Protein AF-0000000086810330 (afdb_homodimer)

Radius of gyration: 19.21 Å; Cα contacts (8 Å, |Δi|>4): 474; chains: 2; bounding box: 60×54×54 Å

Organism: Pipistrellus kuhlii (NCBI:txid59472)

Structure (mmCIF, N/CA/C/O backbone):
data_AF-0000000086810330-model_v1
#
loop_
_entity.id
_entity.type
_entity.pdbx_description
1 polymer 'RAN guanine nucleotide release factor'
#
loop_
_atom_site.group_PDB
_atom_site.id
_atom_site.type_symbol
_atom_site.label_atom_id
_atom_site.label_alt_id
_atom_site.label_comp_id
_atom_site.label_asym_id
_atom_site.label_entity_id
_atom_site.label_seq_id
_atom_site.pdbx_PDB_ins_code
_atom_site.Cartn_x
_atom_site.Cartn_y
_atom_site.Cartn_z
_atom_site.occupancy
_atom_site.B_iso_or_equiv
_atom_site.auth_seq_id
_atom_site.auth_comp_id
_atom_site.auth_asym_id
_atom_site.auth_atom_id
_atom_site.pdbx_PDB_model_num
ATOM 1 N N . MET A 1 1 ? 28.203 21.75 -4.578 1 27.92 1 MET A N 1
ATOM 2 C CA . MET A 1 1 ? 28.016 20.797 -5.668 1 27.92 1 MET A CA 1
ATOM 3 C C . MET A 1 1 ? 26.828 19.875 -5.383 1 27.92 1 MET A C 1
ATOM 5 O O . MET A 1 1 ? 26.797 19.219 -4.34 1 27.92 1 MET A O 1
ATOM 9 N N . PRO A 1 2 ? 25.516 20.078 -5.766 1 33.56 2 PRO A N 1
ATOM 10 C CA . PRO A 1 2 ? 24.312 19.438 -5.215 1 33.56 2 PRO A CA 1
ATOM 11 C C . PRO A 1 2 ? 24.297 17.922 -5.406 1 33.56 2 PRO A C 1
ATOM 13 O O . PRO A 1 2 ? 24.766 17.422 -6.438 1 33.56 2 PRO A O 1
ATOM 16 N N . LEU A 1 3 ? 24.859 17.094 -4.449 1 35.38 3 LEU A N 1
ATOM 17 C CA . LEU A 1 3 ? 25.125 15.672 -4.562 1 35.38 3 LEU A CA 1
ATOM 18 C C . LEU A 1 3 ? 23.969 14.961 -5.285 1 35.38 3 LEU A C 1
ATOM 20 O O . LEU A 1 3 ? 22.828 15.008 -4.836 1 35.38 3 LEU A O 1
ATOM 24 N N . PRO A 1 4 ? 23.844 14.992 -6.598 1 38.62 4 PRO A N 1
ATOM 25 C CA . PRO A 1 4 ? 22.812 14.562 -7.535 1 38.62 4 PRO A CA 1
ATOM 26 C C . PRO A 1 4 ? 22.391 13.109 -7.328 1 38.62 4 PRO A C 1
ATOM 28 O O . PRO A 1 4 ? 21.734 12.523 -8.195 1 38.62 4 PRO A O 1
ATOM 31 N N . ASP A 1 5 ? 22.734 12.406 -6.266 1 41.31 5 ASP A N 1
ATOM 32 C CA . ASP A 1 5 ? 22.75 10.961 -6.414 1 41.31 5 ASP A CA 1
ATOM 33 C C . ASP A 1 5 ? 21.391 10.453 -6.922 1 41.31 5 ASP A C 1
ATOM 35 O O . ASP A 1 5 ? 20.375 10.617 -6.25 1 41.31 5 ASP A O 1
ATOM 39 N N . PRO A 1 6 ? 21.156 10.305 -8.219 1 42 6 PRO A N 1
ATOM 40 C CA . PRO A 1 6 ? 20 9.867 -8.992 1 42 6 PRO A CA 1
ATOM 41 C C . PRO A 1 6 ? 19.375 8.578 -8.445 1 42 6 PRO A C 1
ATOM 43 O O . PRO A 1 6 ? 20.094 7.703 -7.953 1 42 6 PRO A O 1
ATOM 46 N N . ALA A 1 7 ? 18.453 8.617 -7.648 1 50.53 7 ALA A N 1
ATOM 47 C CA . ALA A 1 7 ? 17.734 7.367 -7.438 1 50.53 7 ALA A CA 1
ATOM 48 C C . ALA A 1 7 ? 17.828 6.461 -8.656 1 50.53 7 ALA A C 1
ATOM 50 O O . ALA A 1 7 ? 17.891 6.941 -9.797 1 50.53 7 ALA A O 1
ATOM 51 N N . PRO A 1 8 ? 18.422 5.277 -8.586 1 50.12 8 PRO A N 1
ATOM 52 C CA . PRO A 1 8 ? 18.406 4.438 -9.789 1 50.12 8 PRO A CA 1
ATOM 53 C C . PRO A 1 8 ? 17.109 4.559 -10.57 1 50.12 8 PRO A C 1
ATOM 55 O O . PRO A 1 8 ? 16.031 4.676 -9.977 1 50.12 8 PRO A O 1
ATOM 58 N N . PRO A 1 9 ? 17.188 5.031 -11.852 1 53.72 9 PRO A N 1
ATOM 59 C CA . PRO A 1 9 ? 16.062 5.125 -12.781 1 53.72 9 PRO A CA 1
ATOM 60 C C . PRO A 1 9 ? 15.016 4.047 -12.547 1 53.72 9 PRO A C 1
ATOM 62 O O . PRO A 1 9 ? 13.82 4.289 -12.742 1 53.72 9 PRO A O 1
ATOM 65 N N . HIS A 1 10 ? 15.523 3.045 -11.984 1 53.84 10 HIS A N 1
ATOM 66 C CA . HIS A 1 10 ? 14.633 1.895 -11.844 1 53.84 10 HIS A CA 1
ATOM 67 C C . HIS A 1 10 ? 13.609 2.123 -10.742 1 53.84 10 HIS A C 1
ATOM 69 O O . HIS A 1 10 ? 12.438 1.762 -10.891 1 53.84 10 HIS A O 1
ATOM 75 N N . ALA A 1 11 ? 13.969 2.779 -9.703 1 57.47 11 ALA A N 1
ATOM 76 C CA . ALA A 1 11 ? 13.023 2.969 -8.609 1 57.47 11 ALA A CA 1
ATOM 77 C C . ALA A 1 11 ? 11.93 3.961 -8.992 1 57.47 11 ALA A C 1
ATOM 79 O O . ALA A 1 11 ? 10.75 3.736 -8.703 1 57.47 11 ALA A O 1
ATOM 80 N N . ARG A 1 12 ? 12.383 5.062 -9.586 1 61.75 12 ARG A N 1
ATOM 81 C CA . ARG A 1 12 ? 11.406 6.039 -10.055 1 61.75 12 ARG A CA 1
ATOM 82 C C . ARG A 1 12 ? 10.406 5.395 -11.008 1 61.75 12 ARG A C 1
ATOM 84 O O . ARG A 1 12 ? 9.203 5.668 -10.938 1 61.75 12 ARG A O 1
ATOM 91 N N . TYR A 1 13 ? 11.023 4.559 -11.766 1 58.84 13 TYR A N 1
ATOM 92 C CA . TYR A 1 13 ? 10.18 3.844 -12.719 1 58.84 13 TYR A CA 1
ATOM 93 C C . TYR A 1 13 ? 9.164 2.965 -12 1 58.84 13 TYR A C 1
ATOM 95 O O . TYR A 1 13 ? 8.016 2.859 -12.422 1 58.84 13 TYR A O 1
ATOM 103 N N . HIS A 1 14 ? 9.602 2.436 -10.938 1 59.81 14 HIS A N 1
ATOM 104 C CA . HIS A 1 14 ? 8.703 1.576 -10.172 1 59.81 14 HIS A CA 1
ATOM 105 C C . HIS A 1 14 ? 7.504 2.357 -9.648 1 59.81 14 HIS A C 1
ATOM 107 O O . HIS A 1 14 ? 6.371 1.87 -9.703 1 59.81 14 HIS A O 1
ATOM 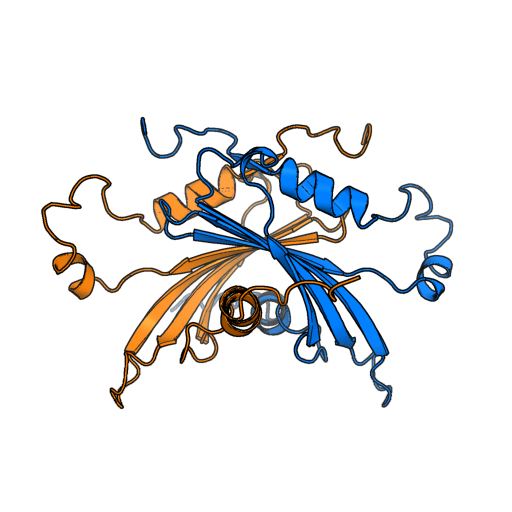113 N N . PHE A 1 15 ? 7.875 3.543 -9.148 1 60.88 15 PHE A N 1
ATOM 114 C CA . PHE A 1 15 ? 6.77 4.344 -8.633 1 60.88 15 PHE A CA 1
ATOM 115 C C . PHE A 1 15 ? 5.891 4.852 -9.766 1 60.88 15 PHE A C 1
ATOM 117 O O . PHE A 1 15 ? 4.676 4.984 -9.609 1 60.88 15 PHE A O 1
ATOM 124 N N . GLU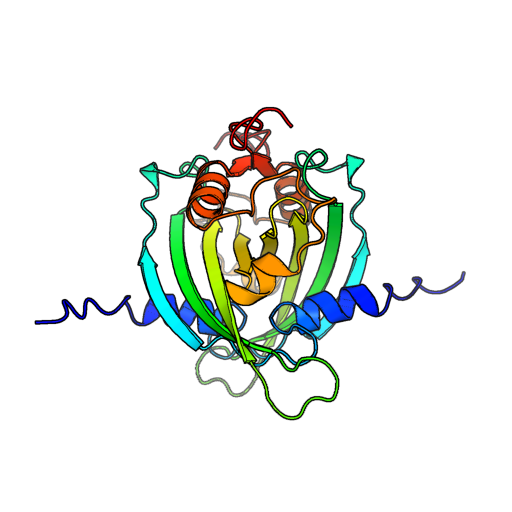 A 1 16 ? 6.688 5.172 -10.766 1 55.38 16 GLU A N 1
ATOM 125 C CA . GLU A 1 16 ? 5.934 5.668 -11.914 1 55.38 16 GLU A CA 1
ATOM 126 C C . GLU A 1 16 ? 5.18 4.535 -12.609 1 55.38 16 GLU A C 1
ATOM 128 O O . GLU A 1 16 ? 4.094 4.75 -13.148 1 55.38 16 GLU A O 1
ATOM 133 N N . ASP A 1 17 ? 5.84 3.363 -12.586 1 47.66 17 ASP A N 1
ATOM 134 C CA . ASP A 1 17 ? 5.27 2.18 -13.219 1 47.66 17 ASP A CA 1
ATOM 135 C C . ASP A 1 17 ? 4.367 1.42 -12.25 1 47.66 17 ASP A C 1
ATOM 137 O O . ASP A 1 17 ? 3.559 0.589 -12.672 1 47.66 17 ASP A O 1
ATOM 141 N N . VAL A 1 18 ? 4.859 1.309 -11.078 1 45.66 18 VAL A N 1
ATOM 142 C CA . VAL A 1 18 ? 4.051 0.495 -10.172 1 45.66 18 VAL A CA 1
ATOM 143 C C . VAL A 1 18 ? 2.572 0.652 -10.523 1 45.66 18 VAL A C 1
ATOM 145 O O . VAL A 1 18 ? 1.823 -0.327 -10.523 1 45.66 18 VAL A O 1
ATOM 148 N N . GLY A 1 19 ? 1.975 1.812 -10.406 1 42.12 19 GLY A N 1
ATOM 149 C CA . GLY A 1 19 ? 0.689 1.801 -11.086 1 42.12 19 GLY A CA 1
ATOM 150 C C . GLY A 1 19 ? 0.769 1.275 -12.508 1 42.12 19 GLY A C 1
ATOM 151 O O . GLY A 1 19 ? -0.257 0.99 -13.125 1 42.12 19 GLY A O 1
ATOM 152 N N . GLY A 1 20 ? 2.135 0.99 -13.086 1 40.84 20 GLY A N 1
ATOM 153 C CA . GLY A 1 20 ? 2.273 0.715 -14.5 1 40.84 20 GLY A CA 1
ATOM 154 C C . GLY A 1 20 ? 3.35 -0.309 -14.812 1 40.84 20 GLY A C 1
ATOM 155 O O . GLY A 1 20 ? 4.535 -0.058 -14.586 1 40.84 20 GLY A O 1
ATOM 156 N N . VAL A 1 21 ? 3.334 -1.611 -14.43 1 42.88 21 VAL A N 1
ATOM 157 C CA . VAL A 1 21 ? 4.234 -2.48 -15.188 1 42.88 21 VAL A CA 1
ATOM 158 C C . VAL A 1 21 ? 4.602 -1.817 -16.516 1 42.88 21 VAL A C 1
ATOM 160 O O . VAL A 1 21 ?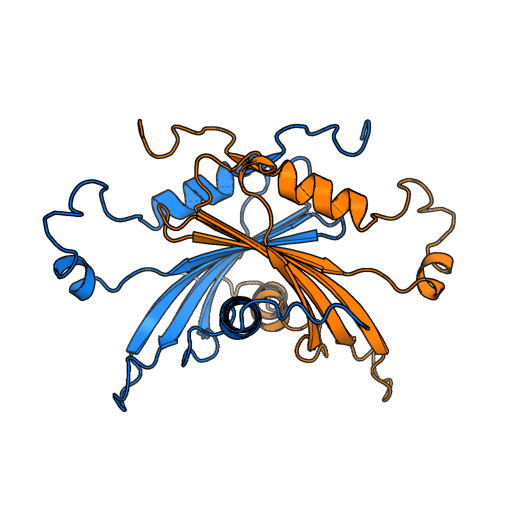 3.838 -1.008 -17.047 1 42.88 21 VAL A O 1
ATOM 163 N N . GLN A 1 22 ? 5.926 -1.724 -16.688 1 46.19 22 GLN A N 1
ATOM 164 C CA . GLN A 1 22 ? 6.242 -1.26 -18.031 1 46.19 22 GLN A CA 1
ATOM 165 C C . GLN A 1 22 ? 5.262 -1.823 -19.047 1 46.19 22 GLN A C 1
ATOM 167 O O . GLN A 1 22 ? 5.148 -3.041 -19.203 1 46.19 22 GLN A O 1
ATOM 172 N N . GLY A 1 23 ? 4.629 -0.973 -19.531 1 56.5 23 GLY A N 1
ATOM 173 C CA . GLY A 1 23 ? 3.668 -1.352 -20.547 1 56.5 23 GLY A CA 1
ATOM 174 C C . GLY A 1 23 ? 2.293 -1.661 -20 1 56.5 23 GLY A C 1
ATOM 175 O O . GLY A 1 23 ? 1.395 -2.072 -20.734 1 56.5 23 GLY A O 1
ATOM 176 N N . ALA A 1 24 ? 2.258 -1.6 -18.688 1 60.59 24 ALA A N 1
ATOM 177 C CA . ALA A 1 24 ? 0.94 -1.934 -18.156 1 60.59 24 ALA A CA 1
ATOM 178 C C . ALA A 1 24 ? 0.008 -0.726 -18.188 1 60.59 24 ALA A C 1
ATOM 180 O O . ALA A 1 24 ? 0.412 0.39 -17.859 1 60.59 24 ALA A O 1
ATOM 181 N N . ARG A 1 25 ? -1.082 -0.97 -18.797 1 66.06 25 ARG A N 1
ATOM 182 C CA . ARG A 1 25 ? -2.172 -0.002 -18.859 1 66.06 25 ARG A CA 1
ATOM 183 C C . ARG A 1 25 ? -2.922 0.067 -17.547 1 66.06 25 ARG A C 1
ATOM 185 O O . ARG A 1 25 ? -2.668 -0.731 -16.6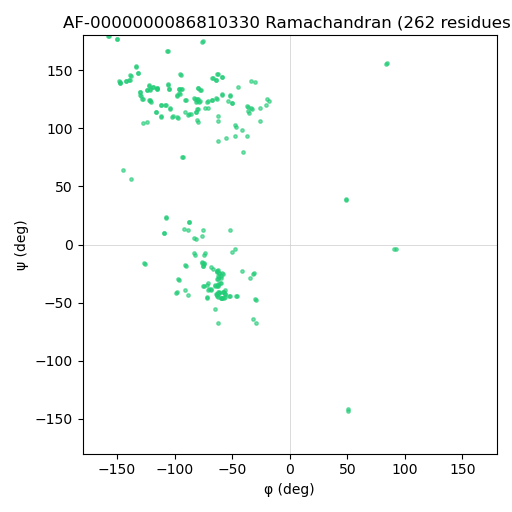41 1 66.06 25 ARG A O 1
ATOM 192 N N . ALA A 1 26 ? -3.818 0.947 -17.438 1 70.88 26 ALA A N 1
ATOM 193 C CA . ALA A 1 26 ? -4.66 1.146 -16.266 1 70.88 26 ALA A CA 1
ATOM 194 C C . ALA A 1 26 ? -5.449 -0.119 -15.938 1 70.88 26 ALA A C 1
ATOM 196 O O . ALA A 1 26 ? -5.789 -0.897 -16.828 1 70.88 26 ALA A O 1
ATOM 197 N N . VAL A 1 27 ? -5.602 -0.313 -14.656 1 74.06 27 VAL A N 1
ATOM 198 C CA . VAL A 1 27 ? -6.348 -1.471 -14.172 1 74.06 27 VAL A CA 1
ATOM 199 C C . VAL A 1 27 ? -7.836 -1.284 -14.461 1 74.06 27 VAL A C 1
ATOM 201 O O . VAL A 1 27 ? -8.406 -0.233 -14.156 1 74.06 27 VAL A O 1
ATOM 204 N N . HIS A 1 28 ? -8.43 -2.238 -15.18 1 81.81 28 HIS A N 1
ATOM 205 C CA . HIS A 1 28 ? -9.883 -2.324 -15.281 1 81.81 28 HIS A CA 1
ATOM 206 C C . HIS A 1 28 ? -10.477 -2.994 -14.047 1 81.81 28 HIS A C 1
ATOM 208 O O . HIS A 1 28 ? -10.266 -4.188 -13.82 1 81.81 28 HIS A O 1
ATOM 214 N N . VAL A 1 29 ? -11.305 -2.215 -13.289 1 84.44 29 VAL A N 1
ATOM 215 C CA . VAL A 1 29 ? -11.867 -2.713 -12.039 1 84.44 29 VAL A CA 1
ATOM 216 C C . VAL A 1 29 ? -13.039 -3.641 -12.328 1 84.44 29 VAL A C 1
ATOM 218 O O . VAL A 1 29 ? -14 -3.25 -13 1 84.44 29 VAL A O 1
ATOM 221 N N . GLU A 1 30 ? -12.977 -4.871 -11.844 1 87.88 30 GLU A N 1
ATOM 222 C CA . GLU A 1 30 ? -14.055 -5.84 -12.039 1 87.88 30 GLU A CA 1
ATOM 223 C C . GLU A 1 30 ? -14.953 -5.91 -10.805 1 87.88 30 GLU A C 1
ATOM 225 O O . GLU A 1 30 ? -16.172 -6.086 -10.93 1 87.88 30 GLU A O 1
ATOM 230 N N . ALA A 1 31 ? -14.43 -5.895 -9.68 1 89.06 31 ALA A N 1
ATOM 231 C CA . ALA A 1 31 ? -15.203 -5.965 -8.438 1 89.06 31 ALA A CA 1
ATOM 232 C C . ALA A 1 31 ? -14.531 -5.164 -7.324 1 89.06 31 ALA A C 1
ATOM 234 O O . ALA A 1 31 ? -13.305 -5.117 -7.242 1 89.06 31 ALA A O 1
ATOM 235 N N . VAL A 1 32 ? -15.367 -4.484 -6.555 1 89.88 32 VAL A N 1
ATOM 236 C CA . VAL A 1 32 ? -14.953 -3.805 -5.332 1 89.88 32 VAL A CA 1
ATOM 237 C C . VAL A 1 32 ? -15.867 -4.203 -4.18 1 89.88 32 VAL A C 1
ATOM 239 O O . VAL A 1 32 ? -17.094 -4.18 -4.312 1 89.88 32 VAL A O 1
ATOM 242 N N . GLN A 1 33 ? -15.258 -4.641 -3.104 1 90.88 33 GLN A N 1
ATOM 243 C CA . GLN A 1 33 ? -16.047 -5.012 -1.932 1 90.88 33 GLN A CA 1
ATOM 244 C C . GLN A 1 33 ? -15.391 -4.504 -0.649 1 90.88 33 GLN A C 1
ATOM 246 O O . GLN A 1 33 ? -14.156 -4.469 -0.545 1 90.88 33 GLN A O 1
ATOM 251 N N . PRO A 1 34 ? -16.188 -4.129 0.301 1 92.19 34 PRO A N 1
ATOM 252 C CA . PRO A 1 34 ? -15.617 -3.723 1.588 1 92.19 34 PRO A CA 1
ATOM 253 C C . PRO A 1 34 ? -14.961 -4.883 2.338 1 92.19 34 PRO A C 1
ATOM 255 O O . PRO A 1 34 ? -15.375 -6.035 2.18 1 92.19 34 PRO A O 1
ATOM 258 N N . LEU A 1 35 ? -13.898 -4.566 2.982 1 94.69 35 LEU A N 1
ATOM 259 C CA . LEU A 1 35 ? -13.305 -5.484 3.953 1 94.69 35 LEU A CA 1
ATOM 260 C C . LEU A 1 35 ? -13.789 -5.16 5.363 1 94.69 35 LEU A C 1
ATOM 262 O O . LEU A 1 35 ? -13.789 -3.998 5.773 1 94.69 35 LEU A O 1
ATOM 266 N N . LEU A 1 36 ? -14.258 -6.168 6.074 1 95.94 36 LEU A N 1
ATOM 267 C CA . LEU A 1 36 ? -14.695 -5.949 7.445 1 95.94 36 LEU A CA 1
ATOM 268 C C . LEU A 1 36 ? -13.516 -5.605 8.352 1 95.94 36 LEU A C 1
ATOM 270 O O . LEU A 1 36 ? -12.555 -6.375 8.438 1 95.94 36 LEU A O 1
ATOM 274 N N . LEU A 1 37 ? -13.602 -4.523 8.992 1 96.31 37 LEU A N 1
ATOM 275 C CA . LEU A 1 37 ? -12.508 -4.027 9.828 1 96.31 37 LEU A CA 1
ATOM 276 C C . LEU A 1 37 ? -12.18 -5.023 10.938 1 96.31 37 LEU A C 1
ATOM 278 O O . LEU A 1 37 ? -11.023 -5.148 11.336 1 96.31 37 LEU A O 1
ATOM 282 N N . GLU A 1 38 ? -13.141 -5.723 11.43 1 96.5 38 GLU A N 1
ATOM 283 C CA . GLU A 1 38 ? -12.938 -6.668 12.523 1 96.5 38 GLU A CA 1
ATOM 284 C C . GLU A 1 38 ? -11.992 -7.789 12.117 1 96.5 38 GLU A C 1
ATOM 286 O O . GLU A 1 38 ? -11.43 -8.477 12.977 1 96.5 38 GLU A O 1
ATOM 291 N N . ASN A 1 39 ? -11.867 -8.047 10.828 1 95.94 39 ASN A N 1
ATOM 292 C CA . ASN A 1 39 ? -11 -9.109 10.328 1 95.94 39 ASN A CA 1
ATOM 293 C C . ASN A 1 39 ? -9.547 -8.648 10.227 1 95.94 39 ASN A C 1
ATOM 295 O O . ASN A 1 39 ? -8.648 -9.461 9.992 1 95.94 39 ASN A O 1
ATOM 299 N N . LEU A 1 40 ? -9.305 -7.383 10.414 1 95.88 40 LEU A N 1
ATOM 300 C CA . LEU A 1 40 ? -7.977 -6.824 10.211 1 95.88 40 LEU A CA 1
ATOM 301 C C . LEU A 1 40 ? -7.215 -6.746 11.531 1 95.88 40 LEU A C 1
ATOM 303 O O . LEU A 1 40 ? -7.754 -6.281 12.539 1 95.88 40 LEU A O 1
ATOM 307 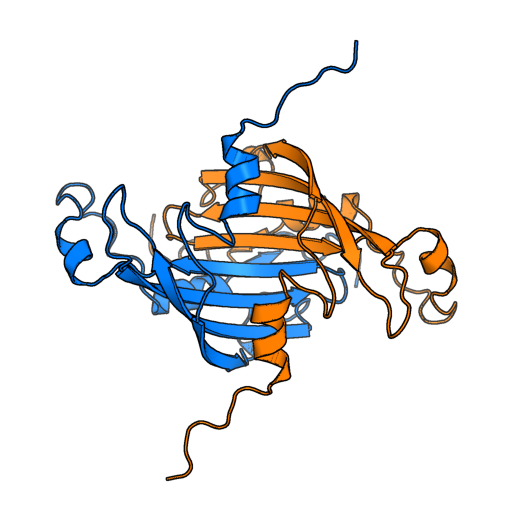N N . ALA A 1 41 ? -5.996 -7.16 11.547 1 94.44 41 ALA A N 1
ATOM 308 C CA . ALA A 1 41 ? -5.145 -6.914 12.703 1 94.44 41 ALA A CA 1
ATOM 309 C C . ALA A 1 41 ? -4.961 -5.418 12.945 1 94.44 41 ALA A C 1
ATOM 311 O O . ALA A 1 41 ? -4.723 -4.988 14.078 1 94.44 41 ALA A O 1
ATOM 312 N N . LEU A 1 42 ? -5.113 -4.562 11.906 1 94.38 42 LEU A N 1
ATOM 313 C CA . LEU A 1 42 ? -4.973 -3.113 11.977 1 94.38 42 LEU A CA 1
ATOM 314 C C . LEU A 1 42 ? -6.293 -2.457 12.367 1 94.38 42 LEU A C 1
ATOM 316 O O . LEU A 1 42 ? -6.461 -1.246 12.203 1 94.38 42 LEU A O 1
ATOM 320 N N . ARG A 1 43 ? -7.18 -3.145 12.922 1 93.19 43 ARG A N 1
ATOM 321 C CA . ARG A 1 43 ? -8.523 -2.643 13.18 1 93.19 43 ARG A CA 1
ATOM 322 C C . ARG A 1 43 ? -8.492 -1.441 14.117 1 93.19 43 ARG A C 1
ATOM 324 O O . ARG A 1 43 ? -9.359 -0.572 14.055 1 93.19 43 ARG A O 1
ATOM 331 N N . GLY A 1 44 ? -7.555 -1.348 14.922 1 89.56 44 GLY A N 1
ATOM 332 C CA . GLY A 1 44 ? -7.473 -0.236 15.852 1 89.56 44 GLY A CA 1
ATOM 333 C C . GLY A 1 44 ? -7.059 1.066 15.195 1 89.56 44 GLY A C 1
ATOM 334 O O . GLY A 1 44 ? -7.242 2.143 15.766 1 89.56 44 GLY A O 1
ATOM 335 N N . CYS A 1 45 ? -6.516 0.962 13.992 1 88.88 45 CYS A N 1
ATOM 336 C CA . CYS A 1 45 ? -5.992 2.162 13.352 1 88.88 45 CYS A CA 1
ATOM 337 C C . CYS A 1 45 ? -6.594 2.346 11.961 1 88.88 45 CYS A C 1
ATOM 339 O O . CYS A 1 45 ? -6.504 3.43 11.383 1 88.88 45 CYS A O 1
ATOM 341 N N . CYS A 1 46 ? -7.18 1.336 11.414 1 93.38 46 CYS A N 1
ATOM 342 C CA . CYS A 1 46 ? -7.746 1.371 10.07 1 93.38 46 CYS A CA 1
ATOM 343 C C . CYS A 1 46 ? -9.211 1.796 10.102 1 93.38 46 CYS A C 1
ATOM 345 O O . CYS A 1 46 ? -10.023 1.17 10.781 1 93.38 46 CYS A O 1
ATOM 347 N N . GLU A 1 47 ? -9.594 2.832 9.383 1 92.25 47 GLU A N 1
ATOM 348 C CA . GLU A 1 47 ? -10.953 3.371 9.414 1 92.25 47 GLU A CA 1
ATOM 349 C C . GLU A 1 47 ? -11.797 2.809 8.273 1 92.25 47 GLU A C 1
ATOM 351 O O . GLU A 1 47 ? -13.023 2.746 8.375 1 92.25 47 GLU A O 1
ATOM 356 N N . GLU A 1 48 ? -11.156 2.506 7.184 1 91.62 48 GLU A N 1
ATOM 357 C CA . GLU A 1 48 ? -11.828 1.982 5.996 1 91.62 48 GLU A CA 1
ATOM 358 C C . GLU A 1 48 ? -10.93 1.017 5.234 1 91.62 48 GLU A C 1
ATOM 360 O O . GLU A 1 48 ? -9.727 1.254 5.105 1 91.62 48 GLU A O 1
ATOM 365 N N . ALA A 1 49 ? -11.523 -0.038 4.766 1 94.06 49 ALA A N 1
ATOM 366 C CA . ALA A 1 49 ? -10.758 -1.017 3.996 1 94.06 49 ALA A CA 1
ATOM 367 C C . ALA A 1 49 ? -11.586 -1.579 2.846 1 94.06 49 ALA A C 1
ATOM 369 O O . ALA A 1 49 ? -12.789 -1.814 2.996 1 94.06 49 ALA A O 1
ATOM 370 N N . TRP A 1 50 ? -10.938 -1.786 1.667 1 92.12 50 TRP A N 1
ATOM 371 C CA . TRP A 1 50 ? -11.609 -2.258 0.459 1 92.12 50 TRP A CA 1
ATOM 372 C C . TRP A 1 50 ? -10.75 -3.283 -0.273 1 92.12 50 TRP A C 1
ATOM 374 O O . TRP A 1 50 ? -9.523 -3.172 -0.293 1 92.12 50 TRP A O 1
ATOM 384 N N . PHE A 1 51 ? -11.43 -4.266 -0.783 1 93.56 51 PHE A N 1
ATOM 385 C CA . PHE A 1 51 ? -10.805 -5.219 -1.691 1 93.56 51 PHE A CA 1
ATOM 386 C C . PHE A 1 51 ? -11.234 -4.957 -3.131 1 93.56 51 PHE A C 1
ATOM 388 O O . PHE A 1 51 ? -12.406 -4.688 -3.396 1 93.56 51 PHE A O 1
ATOM 395 N N . LEU A 1 52 ? -10.211 -4.953 -4.043 1 90.94 52 LEU A N 1
ATOM 396 C CA . LEU A 1 52 ? -10.461 -4.754 -5.465 1 90.94 52 LEU A CA 1
ATOM 397 C C . LEU A 1 52 ? -9.906 -5.91 -6.285 1 90.94 52 LEU A C 1
ATOM 399 O O . LEU A 1 52 ? -8.797 -6.379 -6.035 1 90.94 52 LEU A O 1
ATOM 403 N N . SER A 1 53 ? -10.68 -6.43 -7.188 1 90.75 53 SER A N 1
ATOM 404 C CA . SER A 1 53 ? -10.219 -7.332 -8.242 1 90.75 53 SER A CA 1
ATOM 405 C C . SER A 1 53 ? -10.398 -6.707 -9.617 1 90.75 53 SER A C 1
ATOM 407 O O . SER A 1 53 ? -11.414 -6.066 -9.891 1 90.75 53 SER A O 1
ATOM 409 N N . GLY A 1 54 ? -9.328 -6.855 -10.375 1 88.69 54 GLY A N 1
ATOM 410 C CA . GLY A 1 54 ? -9.398 -6.27 -11.703 1 88.69 54 GLY A CA 1
ATOM 411 C C . GLY A 1 54 ? -8.43 -6.906 -12.688 1 88.69 54 GLY A C 1
ATOM 412 O O . GLY A 1 54 ? -7.727 -7.859 -12.344 1 88.69 54 GLY A O 1
ATOM 413 N N . LYS A 1 55 ? -8.484 -6.379 -13.938 1 86.56 55 LYS A N 1
ATOM 414 C CA . LYS A 1 55 ? -7.602 -6.824 -15.008 1 86.56 55 LYS A CA 1
ATOM 415 C C . LYS A 1 55 ? -6.73 -5.68 -15.516 1 86.56 55 LYS A C 1
ATOM 417 O O . LYS A 1 55 ? -7.184 -4.535 -15.586 1 86.56 55 LYS A O 1
ATOM 422 N N . GLN A 1 56 ? -5.547 -6.039 -15.664 1 81.44 56 GLN A N 1
ATOM 423 C CA . GLN A 1 56 ? -4.609 -5.082 -16.25 1 81.44 56 GLN A CA 1
ATOM 424 C C . GLN A 1 56 ? -3.973 -5.645 -17.516 1 81.44 56 GLN A C 1
ATOM 426 O O . GLN A 1 56 ? -3.594 -6.82 -17.562 1 81.44 56 GLN A O 1
ATOM 431 N N . GLN A 1 57 ? -3.961 -4.77 -18.594 1 80.44 57 GLN A N 1
ATOM 432 C CA . GLN A 1 57 ? -3.268 -5.172 -19.812 1 80.44 57 GLN A CA 1
ATOM 433 C C . GLN A 1 57 ? -1.765 -4.941 -19.688 1 80.44 57 GLN A C 1
ATOM 435 O O . GLN A 1 57 ? -1.326 -3.859 -19.297 1 80.44 57 GLN A O 1
ATOM 440 N N . VAL A 1 58 ? -1.042 -6.043 -19.891 1 77.94 58 VAL A N 1
ATOM 441 C CA . VAL A 1 58 ? 0.412 -5.938 -19.828 1 77.94 58 VAL A CA 1
ATOM 442 C C . VAL A 1 58 ? 1.017 -6.395 -21.156 1 77.94 58 VAL A C 1
ATOM 444 O O . VAL A 1 58 ? 0.623 -7.43 -21.703 1 77.94 58 VAL A O 1
ATOM 447 N N . ALA A 1 59 ? 1.778 -5.434 -21.688 1 72.81 59 ALA A N 1
ATOM 448 C CA . ALA A 1 59 ? 2.441 -5.762 -22.953 1 72.81 59 ALA A CA 1
ATOM 449 C C . ALA A 1 59 ? 3.699 -6.59 -22.703 1 72.81 59 ALA A C 1
ATOM 451 O O . ALA A 1 59 ? 4.438 -6.348 -21.75 1 72.81 59 ALA A O 1
ATOM 452 N N . LYS A 1 60 ? 3.668 -7.824 -23 1 63.38 60 LYS A N 1
ATOM 453 C CA . LYS A 1 60 ? 4.906 -8.594 -22.922 1 63.38 60 LYS A CA 1
ATOM 454 C C . LYS A 1 60 ? 5.844 -8.234 -24.078 1 63.38 60 LYS A C 1
ATOM 456 O O . LYS A 1 60 ? 5.531 -8.484 -25.25 1 63.38 60 LYS A O 1
ATOM 461 N N . GLY A 1 61 ? 7.031 -7.68 -23.656 1 59.38 61 GLY A N 1
ATOM 462 C CA . GLY A 1 61 ? 8.031 -7.379 -24.672 1 59.38 61 GLY A CA 1
ATOM 463 C C . GLY A 1 61 ? 7.477 -6.574 -25.828 1 59.38 61 GLY A C 1
ATOM 464 O O . GLY A 1 61 ? 6.746 -5.598 -25.625 1 59.38 61 GLY A O 1
ATOM 465 N N . ASN A 1 62 ? 8 -6.93 -27 1 58 62 ASN A N 1
ATOM 466 C CA . ASN A 1 62 ? 7.676 -6.336 -28.297 1 58 62 ASN A CA 1
ATOM 467 C C . ASN A 1 62 ? 6.391 -6.922 -28.875 1 58 62 ASN A C 1
ATOM 469 O O . ASN A 1 62 ? 6.066 -6.688 -30.031 1 58 62 ASN A O 1
ATOM 473 N N . GLN A 1 63 ? 5.867 -7.68 -28.094 1 60.84 63 GLN A N 1
ATOM 474 C CA . GLN A 1 63 ? 4.684 -8.273 -28.703 1 60.84 63 GLN A CA 1
ATOM 475 C C . GLN A 1 63 ? 3.516 -7.297 -28.703 1 60.84 63 GLN A C 1
ATOM 477 O O . GLN A 1 63 ? 3.363 -6.496 -27.781 1 60.84 63 GLN A O 1
ATOM 482 N N . GLN A 1 64 ? 2.938 -7.227 -29.812 1 60.06 64 GLN A N 1
ATOM 483 C CA . GLN A 1 64 ? 1.795 -6.363 -30.109 1 60.06 64 GLN A CA 1
ATOM 484 C C . GLN A 1 64 ? 0.61 -6.703 -29.203 1 60.06 64 GLN A C 1
ATOM 486 O O . GLN A 1 64 ? -0.192 -5.828 -28.875 1 60.06 64 GLN A O 1
ATOM 491 N N . ALA A 1 65 ? 0.578 -8.008 -28.75 1 66.81 65 ALA A N 1
ATOM 492 C CA . ALA A 1 65 ? -0.689 -8.305 -28.094 1 66.81 65 ALA A CA 1
ATOM 493 C C . ALA A 1 65 ? -0.558 -8.195 -26.578 1 66.81 65 ALA A C 1
ATOM 495 O O . ALA A 1 65 ? 0.232 -8.914 -25.953 1 66.81 65 ALA A O 1
ATOM 496 N N . ALA A 1 66 ? -1.118 -7.254 -26.047 1 74.31 66 ALA A N 1
ATOM 497 C CA . ALA A 1 66 ? -1.266 -7.086 -24.609 1 74.31 66 ALA A CA 1
ATOM 498 C C . ALA A 1 66 ? -2.129 -8.195 -24.016 1 74.31 66 ALA A C 1
ATOM 500 O O . ALA A 1 66 ? -3.074 -8.664 -24.641 1 74.31 66 ALA A O 1
ATOM 501 N N . LYS A 1 67 ? -1.606 -8.867 -23.016 1 79.88 67 LYS A N 1
ATOM 502 C CA . LYS A 1 67 ? -2.379 -9.883 -22.312 1 79.88 67 LYS A CA 1
ATOM 503 C C . LYS A 1 67 ? -3.023 -9.305 -21.062 1 79.88 67 LYS A C 1
ATOM 505 O O . LYS A 1 67 ? -2.441 -8.445 -20.391 1 79.88 67 LYS A O 1
ATOM 510 N N . ASP A 1 68 ? -4.203 -9.898 -20.828 1 84.31 68 ASP A N 1
ATOM 511 C CA . ASP A 1 68 ? -4.875 -9.531 -19.578 1 84.31 68 ASP A CA 1
ATOM 512 C C . ASP A 1 68 ? -4.293 -10.297 -18.391 1 84.31 68 ASP A C 1
ATOM 514 O O . ASP A 1 68 ? -4.191 -11.523 -18.438 1 84.31 68 ASP A O 1
ATOM 518 N N . VAL A 1 69 ? -3.902 -9.484 -17.453 1 84.44 69 VAL A N 1
ATOM 519 C CA . VAL A 1 69 ? -3.436 -10.078 -16.203 1 84.44 69 VAL A CA 1
ATOM 520 C C . VAL A 1 69 ? -4.379 -9.695 -15.062 1 84.44 69 VAL A C 1
ATOM 522 O O . VAL A 1 69 ? -4.836 -8.555 -14.977 1 84.44 69 VAL A O 1
ATOM 525 N N . THR A 1 70 ? -4.742 -10.703 -14.266 1 89.44 70 THR A N 1
ATOM 526 C CA . THR A 1 70 ? -5.59 -10.461 -13.109 1 89.44 70 THR A CA 1
ATOM 527 C C . THR A 1 70 ? -4.77 -9.898 -11.945 1 89.44 70 THR A C 1
ATOM 529 O O . THR A 1 70 ? -3.654 -10.359 -11.688 1 89.44 70 THR A O 1
ATOM 532 N N . LEU A 1 71 ? -5.305 -8.867 -11.32 1 89.25 71 LEU A N 1
ATOM 533 C CA . LEU A 1 71 ? -4.664 -8.383 -10.102 1 89.25 71 LEU A CA 1
ATOM 534 C C . LEU A 1 71 ? -5.695 -8.156 -9 1 89.25 71 LEU A C 1
ATOM 536 O O . LEU A 1 71 ? -6.883 -7.988 -9.281 1 89.25 71 LEU A O 1
ATOM 540 N N . HIS A 1 72 ? -5.262 -8.258 -7.777 1 92.31 72 HIS A N 1
ATOM 541 C CA . HIS A 1 72 ? -6.023 -7.984 -6.562 1 92.31 72 HIS A CA 1
ATOM 542 C C . HIS A 1 72 ? -5.344 -6.91 -5.719 1 92.31 72 HIS A C 1
ATOM 544 O O . HIS A 1 72 ? -4.117 -6.898 -5.586 1 92.31 72 HIS A O 1
ATOM 550 N N . GLN A 1 73 ? -6.172 -6.043 -5.234 1 91.56 73 GLN A N 1
ATOM 551 C CA . GLN A 1 73 ? -5.648 -4.984 -4.375 1 91.56 73 GLN A CA 1
ATOM 552 C C . GLN A 1 73 ? -6.48 -4.852 -3.102 1 91.56 73 GLN A C 1
ATOM 554 O O . GLN A 1 73 ? -7.668 -5.184 -3.09 1 91.56 73 GLN A O 1
ATOM 559 N N . ALA A 1 74 ? -5.824 -4.488 -2.066 1 94.44 74 ALA A N 1
ATOM 560 C CA . ALA A 1 74 ? -6.48 -4.074 -0.828 1 94.44 74 ALA A CA 1
ATOM 561 C C . ALA A 1 74 ? -6.07 -2.656 -0.439 1 94.44 74 ALA A C 1
ATOM 563 O O . ALA A 1 74 ? -4.879 -2.346 -0.365 1 94.44 74 ALA A O 1
ATOM 564 N N . LEU A 1 75 ? -7.047 -1.857 -0.278 1 92.56 75 LEU A N 1
ATOM 565 C CA . LEU A 1 75 ? -6.832 -0.5 0.211 1 92.56 75 LEU A CA 1
ATOM 566 C C . LEU A 1 75 ? -7.234 -0.379 1.677 1 92.56 75 LEU A C 1
ATOM 568 O O . LEU A 1 75 ? -8.391 -0.616 2.027 1 92.56 75 LEU A O 1
ATOM 572 N N . LEU A 1 76 ? -6.273 -0.08 2.52 1 94.5 76 LEU A N 1
ATOM 573 C CA . LEU A 1 76 ? -6.512 0.196 3.932 1 94.5 76 LEU A CA 1
ATOM 574 C C . LEU A 1 76 ? -6.246 1.664 4.25 1 94.5 76 LEU A C 1
ATOM 576 O O . LEU A 1 76 ? -5.129 2.15 4.07 1 94.5 76 LEU A O 1
ATOM 580 N N . ARG A 1 77 ? -7.25 2.355 4.734 1 91.38 77 ARG A N 1
ATOM 581 C CA . ARG A 1 77 ? -7.102 3.775 5.035 1 91.38 77 ARG A CA 1
ATOM 582 C C . ARG A 1 77 ? -6.922 3.998 6.535 1 91.38 77 ARG A C 1
ATOM 584 O O . ARG A 1 77 ? -7.836 3.746 7.32 1 91.38 77 ARG A O 1
ATOM 591 N N . LEU A 1 78 ? -5.688 4.391 6.836 1 90.69 78 LEU A N 1
ATOM 592 C CA . LEU A 1 78 ? -5.375 4.816 8.195 1 90.69 78 LEU A CA 1
ATOM 593 C C . LEU A 1 78 ? -5.535 6.324 8.344 1 90.69 78 LEU A C 1
ATOM 595 O O . LEU A 1 78 ? -4.547 7.047 8.484 1 90.69 78 LEU A O 1
ATOM 599 N N . THR A 1 79 ? -6.734 6.762 8.414 1 85.19 79 THR A N 1
ATOM 600 C CA . THR A 1 79 ? -7.086 8.172 8.289 1 85.19 79 THR A CA 1
ATOM 601 C C . THR A 1 79 ? -6.504 8.977 9.453 1 85.19 79 THR A C 1
ATOM 603 O O . THR A 1 79 ? -6.082 10.125 9.273 1 85.19 79 THR A O 1
ATOM 606 N N . ARG A 1 80 ? -6.461 8.391 10.625 1 82.94 80 ARG A N 1
ATOM 607 C CA . ARG A 1 80 ? -5.895 9.078 11.781 1 82.94 80 ARG A CA 1
ATOM 608 C C . ARG A 1 80 ? -4.418 9.383 11.562 1 82.94 80 ARG A C 1
ATOM 610 O O . ARG A 1 80 ? -3.879 10.312 12.172 1 82.94 80 ARG A O 1
ATOM 617 N N . TYR A 1 81 ? -3.818 8.648 10.688 1 83.88 81 TYR A N 1
ATOM 618 C CA . TYR A 1 81 ? -2.396 8.828 10.414 1 83.88 81 TYR A CA 1
ATOM 619 C C . TYR A 1 81 ? -2.182 9.438 9.031 1 83.88 81 TYR A C 1
ATOM 621 O O . TYR A 1 81 ? -1.069 9.398 8.5 1 83.88 81 TYR A O 1
ATOM 629 N N . GLN A 1 82 ? -3.291 9.883 8.406 1 84.38 82 GLN A N 1
ATOM 630 C CA . GLN A 1 82 ? -3.258 10.461 7.066 1 84.38 82 GLN A CA 1
ATOM 631 C C . GLN A 1 82 ? -2.467 9.578 6.105 1 84.38 82 GLN A C 1
ATOM 633 O O . GLN A 1 82 ? -1.661 10.07 5.316 1 84.38 82 GLN A O 1
ATOM 638 N N . THR A 1 83 ? -2.598 8.273 6.223 1 90.12 83 THR A N 1
ATOM 639 C CA . THR A 1 83 ? -1.834 7.305 5.441 1 90.12 83 THR A CA 1
ATOM 640 C C . THR A 1 83 ? -2.758 6.262 4.82 1 90.12 83 THR A C 1
ATOM 642 O O . THR A 1 83 ? -3.664 5.754 5.484 1 90.12 83 THR A O 1
ATOM 645 N N . ASP A 1 84 ? -2.594 6.047 3.617 1 90.19 84 ASP A N 1
ATOM 646 C CA . ASP A 1 84 ? -3.248 4.945 2.924 1 90.19 84 ASP A CA 1
ATOM 647 C C . ASP A 1 84 ? -2.258 3.818 2.627 1 90.19 84 ASP A C 1
ATOM 649 O O . ASP A 1 84 ? -1.113 4.074 2.25 1 90.19 84 ASP A O 1
ATOM 653 N N . LEU A 1 85 ? -2.711 2.564 2.844 1 94.12 85 LEU A N 1
ATOM 654 C CA . LEU A 1 85 ? -1.963 1.377 2.447 1 94.12 85 LEU A CA 1
ATOM 655 C C . LEU A 1 85 ? -2.621 0.694 1.252 1 94.12 85 LEU A C 1
ATOM 657 O O . LEU A 1 85 ? -3.799 0.331 1.31 1 94.12 85 LEU A O 1
ATOM 661 N N . LEU A 1 86 ? -1.907 0.591 0.185 1 91.75 86 LEU A N 1
ATOM 662 C CA . LEU A 1 86 ? -2.365 -0.169 -0.974 1 91.75 86 LEU A CA 1
ATOM 663 C C . LEU A 1 86 ? -1.518 -1.422 -1.171 1 91.75 86 LEU A C 1
ATOM 665 O O . LEU A 1 86 ? -0.327 -1.33 -1.478 1 91.75 86 LEU A O 1
ATOM 669 N N . LEU A 1 87 ? -2.092 -2.547 -0.93 1 93.75 87 LEU A N 1
ATOM 670 C CA . LEU A 1 87 ? -1.453 -3.826 -1.223 1 93.75 87 LEU A CA 1
ATOM 671 C C . LEU A 1 87 ? -1.859 -4.332 -2.604 1 93.75 87 LEU A C 1
ATOM 673 O O . LEU A 1 87 ? -3.031 -4.25 -2.979 1 93.75 87 LEU A O 1
ATOM 677 N N . THR A 1 88 ? -0.917 -4.785 -3.398 1 90.94 88 THR A N 1
ATOM 678 C CA . THR A 1 88 ? -1.193 -5.273 -4.746 1 90.94 88 THR A CA 1
ATOM 679 C C . THR A 1 88 ? -0.6 -6.664 -4.949 1 90.94 88 THR A C 1
ATOM 681 O O . THR A 1 88 ? 0.591 -6.879 -4.711 1 90.94 88 THR A O 1
ATOM 684 N N . PHE A 1 89 ? -1.442 -7.559 -5.34 1 93 89 PHE A N 1
ATOM 685 C CA . PHE A 1 89 ? -1.092 -8.922 -5.707 1 93 89 PHE A CA 1
ATOM 686 C C . PHE A 1 89 ? -1.397 -9.18 -7.18 1 93 89 PHE A C 1
ATOM 688 O O . PHE A 1 89 ? -2.561 -9.164 -7.59 1 93 89 PHE A O 1
ATOM 695 N N . ASN A 1 90 ? -0.369 -9.414 -7.98 1 84.44 90 ASN A N 1
ATOM 696 C CA . ASN A 1 90 ? -0.549 -9.812 -9.375 1 84.44 90 ASN A CA 1
ATOM 697 C C . ASN A 1 90 ? -0.683 -11.32 -9.516 1 84.44 90 ASN A C 1
ATOM 699 O O . ASN A 1 90 ? 0.287 -12.055 -9.32 1 84.44 90 ASN A O 1
ATOM 703 N N . GLN A 1 91 ? -1.843 -11.719 -9.883 1 84 91 GLN A N 1
ATOM 704 C CA . GLN A 1 91 ? -2.09 -13.148 -10.039 1 84 91 GLN A CA 1
ATOM 705 C C . GLN A 1 91 ? -1.592 -13.641 -11.391 1 84 91 GLN A C 1
ATOM 707 O O . GLN A 1 91 ? -2.082 -13.211 -12.438 1 84 91 GLN A O 1
ATOM 712 N N . PRO A 1 92 ? -0.575 -14.492 -11.289 1 75.19 92 PRO A N 1
ATOM 713 C CA . PRO A 1 92 ? -0.076 -15.016 -12.562 1 75.19 92 PRO A CA 1
ATOM 714 C C . PRO A 1 92 ? -1.125 -15.836 -13.312 1 75.19 92 PRO A C 1
ATOM 716 O O . PRO A 1 92 ? -2.002 -16.438 -12.695 1 75.19 92 PRO A O 1
ATOM 719 N N . PRO A 1 93 ? -1.062 -15.766 -14.594 1 73.31 93 PRO A N 1
ATOM 720 C CA . PRO A 1 93 ? -1.992 -16.609 -15.344 1 73.31 93 PRO A CA 1
ATOM 721 C C . PRO A 1 93 ? -1.737 -18.094 -15.133 1 73.31 93 PRO A C 1
ATOM 723 O O . PRO A 1 93 ? -0.604 -18.5 -14.859 1 73.31 93 PRO A O 1
ATOM 726 N N . PRO A 1 94 ? -2.912 -18.844 -15.055 1 65.5 94 PRO A N 1
ATOM 727 C CA . PRO A 1 94 ? -2.758 -20.281 -14.867 1 65.5 94 PRO A CA 1
ATOM 728 C C . PRO A 1 94 ? -1.71 -20.891 -15.797 1 65.5 94 PRO A C 1
ATOM 730 O O . PRO A 1 94 ? -0.985 -21.812 -15.398 1 65.5 94 PRO A O 1
ATOM 733 N N . ASP A 1 95 ? -1.668 -20.562 -17.062 1 62.91 95 ASP A N 1
ATOM 734 C CA . ASP A 1 95 ? -0.722 -21.172 -18 1 62.91 95 ASP A CA 1
ATOM 735 C C . ASP A 1 95 ? 0.719 -20.859 -17.594 1 62.91 95 ASP A C 1
ATOM 737 O O . ASP A 1 95 ? 1.631 -21.641 -17.875 1 62.91 95 ASP A O 1
ATOM 741 N N . ASP A 1 96 ? 0.854 -19.781 -17.109 1 55.19 96 ASP A N 1
ATOM 742 C CA . ASP A 1 96 ? 2.211 -19.375 -16.766 1 55.19 96 ASP A CA 1
ATOM 743 C C . ASP A 1 96 ? 2.686 -20.062 -15.477 1 55.19 96 ASP A C 1
ATOM 745 O O . ASP A 1 96 ? 3.887 -20.125 -15.219 1 55.19 96 ASP A O 1
ATOM 749 N N . ARG A 1 97 ? 1.814 -20.578 -14.781 1 53.81 97 ARG A N 1
ATOM 750 C CA . ARG A 1 97 ? 2.178 -21.281 -13.562 1 53.81 97 ARG A CA 1
ATOM 751 C C . ARG A 1 97 ? 3.078 -22.484 -13.875 1 53.81 97 ARG A C 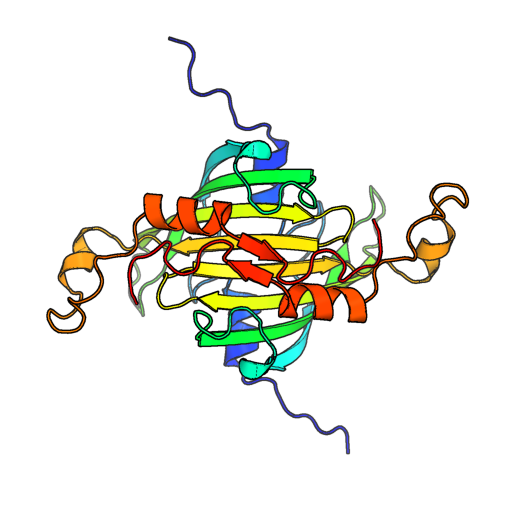1
ATOM 753 O O . ARG A 1 97 ? 3.816 -22.953 -13.008 1 53.81 97 ARG A O 1
ATOM 760 N N . SER A 1 98 ? 2.771 -22.953 -15.109 1 49.38 98 SER A N 1
ATOM 761 C CA . SER A 1 98 ? 3.541 -24.125 -15.516 1 49.38 98 SER A CA 1
ATOM 762 C C . SER A 1 98 ? 5.008 -23.766 -15.742 1 49.38 98 SER A C 1
ATOM 764 O O . SER A 1 98 ? 5.871 -24.656 -15.742 1 49.38 98 SER A O 1
ATOM 766 N N . SER A 1 99 ? 5.199 -22.625 -16.297 1 48.62 99 SER A N 1
ATOM 767 C CA . SER A 1 99 ? 6.582 -22.359 -16.688 1 48.62 99 SER A CA 1
ATOM 768 C C . SER A 1 99 ? 7.449 -22.047 -15.484 1 48.62 99 SER A C 1
ATOM 770 O O . SER A 1 99 ? 8.617 -21.688 -15.625 1 48.62 99 SER A O 1
ATOM 772 N N . LEU A 1 100 ? 6.766 -21.906 -14.398 1 49.31 100 LEU A N 1
ATOM 773 C CA . LEU A 1 100 ? 7.656 -21.703 -13.266 1 49.31 100 LEU A CA 1
ATOM 774 C C . LEU A 1 100 ? 8.562 -22.922 -13.055 1 49.31 100 LEU A C 1
ATOM 776 O O . LEU A 1 100 ? 8.156 -24.047 -13.32 1 49.31 100 LEU A O 1
ATOM 780 N N . ASP A 1 101 ? 9.812 -22.672 -13.344 1 47.56 101 ASP A N 1
ATOM 781 C CA . ASP A 1 101 ? 10.883 -23.656 -13.227 1 47.56 101 ASP A CA 1
ATOM 782 C C . ASP A 1 101 ? 10.633 -24.609 -12.055 1 47.56 101 ASP A C 1
ATOM 784 O O . ASP A 1 101 ? 10.242 -24.172 -10.969 1 47.56 101 ASP A O 1
ATOM 788 N N . PRO A 1 102 ? 10.477 -25.938 -12.375 1 47.03 102 PRO A N 1
ATOM 789 C CA . PRO A 1 102 ? 10.445 -26.984 -11.352 1 47.03 102 PRO A CA 1
ATOM 790 C C . PRO A 1 102 ? 11.281 -26.625 -10.125 1 47.03 102 PRO A C 1
ATOM 792 O O . PRO A 1 102 ? 10.984 -27.078 -9.016 1 47.03 102 PRO A O 1
ATOM 795 N N . GLU A 1 103 ? 12.391 -26.188 -10.336 1 47.78 103 GLU A N 1
ATOM 796 C CA . GLU A 1 103 ? 13.336 -25.984 -9.242 1 47.78 103 GLU A CA 1
ATOM 797 C C . GLU A 1 103 ? 12.812 -24.953 -8.25 1 47.78 103 GLU A C 1
ATOM 799 O O . GLU A 1 103 ? 13.352 -24.812 -7.152 1 47.78 103 GLU A O 1
ATOM 804 N N . ASN A 1 104 ? 12.227 -23.922 -8.68 1 47.66 104 ASN A N 1
ATOM 805 C CA . ASN A 1 104 ? 11.617 -22.922 -7.805 1 47.66 104 ASN A CA 1
ATOM 806 C C . ASN A 1 104 ? 10.289 -23.406 -7.23 1 47.66 104 ASN A C 1
ATOM 808 O O . ASN A 1 104 ? 9.289 -22.688 -7.25 1 47.66 104 ASN A O 1
ATOM 812 N N . LEU A 1 105 ? 9.961 -24.656 -7.461 1 43.22 105 LEU A N 1
ATOM 813 C CA . LEU A 1 105 ? 8.875 -25.547 -7.07 1 43.22 105 LEU A CA 1
ATOM 814 C C . LEU A 1 105 ? 8.523 -25.359 -5.594 1 43.22 105 LEU A C 1
ATOM 816 O O . LEU A 1 105 ? 7.629 -26.031 -5.078 1 43.22 105 LEU A O 1
ATOM 820 N N . SER A 1 106 ? 9.508 -24.812 -4.754 1 50.12 106 SER A N 1
ATOM 821 C CA . SER A 1 106 ? 9.281 -25.109 -3.342 1 50.12 106 SER A CA 1
ATOM 822 C C . SER A 1 106 ? 8 -24.453 -2.838 1 50.12 106 SER A C 1
ATOM 824 O O . SER A 1 106 ? 7.367 -24.953 -1.902 1 50.12 106 SER A O 1
ATOM 826 N N . PHE A 1 107 ? 7.902 -23.156 -2.996 1 53.84 107 PHE A N 1
ATOM 827 C CA . PHE A 1 107 ? 6.73 -22.656 -2.291 1 53.84 107 PHE A CA 1
ATOM 828 C C . PHE A 1 107 ? 5.512 -22.641 -3.209 1 53.84 107 PHE A C 1
ATOM 830 O O . PHE A 1 107 ? 5.637 -22.375 -4.406 1 53.84 107 PHE A O 1
ATOM 837 N N . PRO A 1 108 ? 4.531 -23.516 -2.824 1 60.41 108 PRO A N 1
ATOM 838 C CA . PRO A 1 108 ? 3.285 -23.422 -3.59 1 60.41 108 PRO A CA 1
ATOM 839 C C . PRO A 1 108 ? 2.977 -22 -4.047 1 60.41 108 PRO A C 1
ATOM 841 O O . PRO A 1 108 ? 3.385 -21.047 -3.396 1 60.41 108 PRO A O 1
ATOM 844 N N . PRO A 1 109 ? 2.508 -21.891 -5.191 1 72.19 109 PRO A N 1
ATOM 845 C CA . PRO A 1 109 ? 2.197 -20.578 -5.746 1 72.19 109 PRO A CA 1
ATOM 846 C C . PRO A 1 109 ? 1.318 -19.734 -4.82 1 72.19 109 PRO A C 1
ATOM 848 O O . PRO A 1 109 ? 0.437 -20.266 -4.145 1 72.19 109 PRO A O 1
ATOM 851 N N . TRP A 1 110 ? 1.661 -18.547 -4.508 1 79.94 110 TRP A N 1
ATOM 852 C CA . TRP A 1 110 ? 0.902 -17.562 -3.75 1 79.94 110 TRP A CA 1
ATOM 853 C C . TRP A 1 110 ? -0.513 -17.422 -4.301 1 79.94 110 TRP A C 1
ATOM 855 O O . TRP A 1 110 ? -0.703 -17.281 -5.512 1 79.94 110 TRP A O 1
ATOM 865 N N . SER A 1 111 ? -1.534 -17.656 -3.508 1 88.5 111 SER A N 1
ATOM 866 C CA . SER A 1 111 ? -2.936 -17.688 -3.912 1 88.5 111 SER A CA 1
ATOM 867 C C . SER A 1 111 ? -3.67 -16.438 -3.422 1 88.5 111 SER A C 1
ATOM 869 O O . SER A 1 111 ? -3.129 -15.664 -2.633 1 88.5 111 SER A O 1
ATOM 871 N N . LEU A 1 112 ? -4.816 -16.25 -3.963 1 91.06 112 LEU A N 1
ATOM 872 C CA . LEU A 1 112 ? -5.676 -15.172 -3.488 1 91.06 112 LEU A CA 1
ATOM 873 C C . LEU A 1 112 ? -5.945 -15.305 -1.994 1 91.06 112 LEU A C 1
ATOM 875 O O . LEU A 1 112 ? -5.969 -14.305 -1.271 1 91.06 112 LEU A O 1
ATOM 879 N N . GLY A 1 113 ? -6.191 -16.531 -1.579 1 91.62 113 GLY A N 1
ATOM 880 C CA . GLY A 1 113 ? -6.375 -16.766 -0.155 1 91.62 113 GLY A CA 1
ATOM 881 C C . GLY A 1 113 ? -5.184 -16.344 0.678 1 91.62 113 GLY A C 1
ATOM 882 O O . GLY A 1 113 ? -5.348 -15.797 1.771 1 91.62 113 GLY A O 1
ATOM 883 N N . ASP 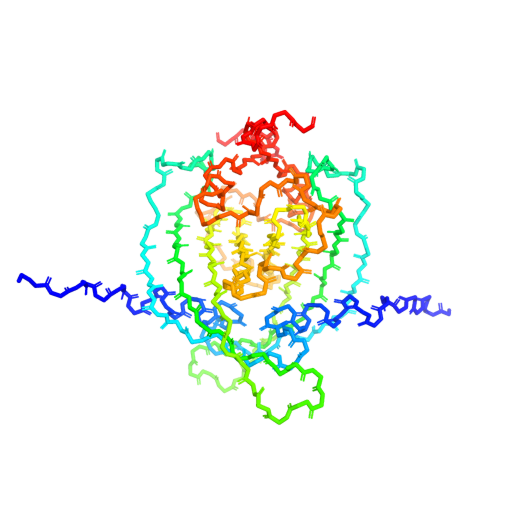A 1 114 ? -3.998 -16.609 0.194 1 91.12 114 ASP A N 1
ATOM 884 C CA . ASP A 1 114 ? -2.785 -16.172 0.883 1 91.12 114 ASP A CA 1
ATOM 885 C C . ASP A 1 114 ? -2.701 -14.648 0.951 1 91.12 114 ASP A C 1
ATOM 887 O O . ASP A 1 114 ? -2.322 -14.086 1.98 1 91.12 114 ASP A O 1
ATOM 891 N N . PHE A 1 115 ? -3.027 -14.023 -0.123 1 93.38 115 PHE A N 1
ATOM 892 C CA . PHE A 1 115 ? -3.043 -12.562 -0.172 1 93.38 115 PHE A CA 1
ATOM 893 C C . PHE A 1 115 ? -4.008 -12 0.864 1 93.38 115 PHE A C 1
ATOM 895 O O . PHE A 1 115 ? -3.658 -11.078 1.604 1 93.38 115 PHE A O 1
ATOM 902 N N . GLU A 1 116 ? -5.18 -12.562 0.943 1 94.06 116 GLU A N 1
ATOM 903 C CA . GLU A 1 116 ? -6.168 -12.102 1.915 1 94.06 116 GLU A CA 1
ATOM 904 C C . GLU A 1 116 ? -5.66 -12.273 3.344 1 94.06 116 GLU A C 1
ATOM 906 O O . GLU A 1 116 ? -5.879 -11.414 4.195 1 94.06 116 GLU A O 1
ATOM 911 N N . ARG A 1 117 ? -5.023 -13.398 3.541 1 93.19 117 ARG A N 1
ATOM 912 C CA . ARG A 1 117 ? -4.449 -13.633 4.859 1 93.19 117 ARG A CA 1
ATOM 913 C C . ARG A 1 117 ? -3.367 -12.602 5.176 1 93.19 117 ARG A C 1
ATOM 915 O O . ARG A 1 117 ? -3.275 -12.117 6.305 1 93.19 117 ARG A O 1
ATOM 922 N N . LEU A 1 118 ? -2.537 -12.344 4.25 1 93.5 118 LEU A N 1
ATOM 923 C CA . LEU A 1 118 ? -1.51 -11.328 4.434 1 93.5 118 LEU A CA 1
ATOM 924 C C . LEU A 1 118 ? -2.135 -9.984 4.789 1 93.5 118 LEU A C 1
ATOM 926 O O . LEU A 1 118 ? -1.693 -9.32 5.73 1 93.5 118 LEU A O 1
ATOM 930 N N . VAL A 1 119 ? -3.16 -9.578 4.098 1 95.56 119 VAL A N 1
ATOM 931 C CA . VAL A 1 119 ? -3.85 -8.305 4.32 1 95.56 119 VAL A CA 1
ATOM 932 C C . VAL A 1 119 ? -4.387 -8.258 5.75 1 95.56 119 VAL A C 1
ATOM 934 O O . VAL A 1 119 ? -4.211 -7.258 6.449 1 95.56 119 VAL A O 1
ATOM 937 N N . THR A 1 120 ? -5.008 -9.352 6.148 1 95.19 120 THR A N 1
ATOM 938 C CA . THR A 1 120 ? -5.652 -9.359 7.457 1 95.19 120 THR A CA 1
ATOM 939 C C . THR A 1 120 ? -4.617 -9.477 8.57 1 95.19 120 THR A C 1
ATOM 941 O O . THR A 1 120 ? -4.91 -9.188 9.727 1 95.19 120 THR A O 1
ATOM 944 N N . SER A 1 121 ? -3.428 -9.906 8.266 1 94 121 SER A N 1
ATOM 945 C CA . SER A 1 121 ? -2.387 -10.125 9.266 1 94 121 SER A CA 1
ATOM 946 C C . SER A 1 121 ? -1.536 -8.875 9.461 1 94 121 SER A C 1
ATOM 948 O O . SER A 1 121 ? -0.792 -8.766 10.438 1 94 121 SER A O 1
ATOM 950 N N . LEU A 1 122 ? -1.544 -7.926 8.555 1 94.5 122 LEU A N 1
ATOM 951 C CA . LEU A 1 122 ? -0.732 -6.715 8.633 1 94.5 122 LEU A CA 1
ATOM 952 C C . LEU A 1 122 ? -1.054 -5.926 9.898 1 94.5 122 LEU A C 1
ATOM 954 O O . LEU A 1 122 ? -2.225 -5.699 10.211 1 94.5 122 LEU A O 1
ATOM 958 N N . THR A 1 123 ? -0.027 -5.562 10.648 1 93.25 123 THR A N 1
ATOM 959 C CA . THR A 1 123 ? -0.195 -4.801 11.875 1 93.25 123 THR A CA 1
ATOM 960 C C . THR A 1 123 ? 1.025 -3.922 12.141 1 93.25 123 THR A C 1
ATOM 962 O O . THR A 1 123 ? 1.903 -3.797 11.289 1 93.25 123 THR A O 1
ATOM 965 N N . LEU A 1 124 ? 0.934 -3.152 13.195 1 91.12 124 LEU A N 1
ATOM 966 C CA . LEU A 1 124 ? 2.066 -2.338 13.625 1 91.12 124 LEU A CA 1
ATOM 967 C C . LEU A 1 124 ? 2.84 -3.025 14.742 1 91.12 124 LEU A C 1
ATOM 969 O O . LEU A 1 124 ? 2.242 -3.586 15.664 1 91.12 124 LEU A O 1
ATOM 973 N N . HIS A 1 125 ? 4.125 -3.15 14.609 1 83.94 125 HIS A N 1
ATOM 974 C CA . HIS A 1 125 ? 4.98 -3.76 15.617 1 83.94 125 HIS A CA 1
ATOM 975 C C . HIS A 1 125 ? 4.75 -3.127 16.984 1 83.94 125 HIS A C 1
ATOM 977 O O . HIS A 1 125 ? 4.73 -3.824 18 1 83.94 125 HIS A O 1
ATOM 983 N N . ASP A 1 126 ? 4.672 -1.787 17.016 1 77.69 126 ASP A N 1
ATOM 984 C CA . ASP A 1 126 ? 4.402 -1.052 18.25 1 77.69 126 ASP A CA 1
ATOM 985 C C . ASP A 1 126 ? 3.234 -0.086 18.062 1 77.69 126 ASP A C 1
ATOM 987 O O . ASP A 1 126 ? 3.396 0.993 17.5 1 77.69 126 ASP A O 1
ATOM 991 N N . PRO A 1 127 ? 2.131 -0.478 18.609 1 65.62 127 PRO A N 1
ATOM 992 C CA . PRO A 1 127 ? 0.952 0.367 18.406 1 65.62 127 PRO A CA 1
ATOM 993 C C . PRO A 1 127 ? 1.072 1.724 19.094 1 65.62 127 PRO A C 1
ATOM 995 O O . PRO A 1 127 ? 0.322 2.65 18.781 1 65.62 127 PRO A O 1
ATOM 998 N N . ASP A 1 128 ? 1.933 1.766 20.047 1 69.19 128 ASP A N 1
ATOM 999 C CA . ASP A 1 128 ? 2.082 3.02 20.781 1 69.19 128 ASP A CA 1
ATOM 1000 C C . ASP A 1 128 ? 3.107 3.93 20.109 1 69.19 128 ASP A C 1
ATOM 1002 O O . ASP A 1 128 ? 3.645 4.844 20.734 1 69.19 128 ASP A O 1
ATOM 1006 N N . ILE A 1 129 ? 3.387 3.508 18.953 1 67.25 129 ILE A N 1
ATOM 1007 C CA . ILE A 1 129 ? 4.441 4.234 18.25 1 67.25 129 ILE A CA 1
ATOM 1008 C C . ILE A 1 129 ? 4.055 5.703 18.125 1 67.25 129 ILE A C 1
ATOM 1010 O O . ILE A 1 129 ? 4.918 6.566 17.953 1 67.25 129 ILE A O 1
ATOM 1014 N N . PHE A 1 130 ? 2.777 5.961 18.156 1 65.81 130 PHE A N 1
ATOM 1015 C CA . PHE A 1 130 ? 2.375 7.352 17.969 1 65.81 130 PHE A CA 1
ATOM 1016 C C . PHE A 1 130 ? 1.895 7.957 19.281 1 65.81 130 PHE A C 1
ATOM 1018 O O . PHE A 1 130 ? 1.324 9.047 19.297 1 65.81 130 PHE A O 1
ATOM 1025 N N . GLY A 1 131 ? 2.303 7.41 20.25 1 62.97 131 GLY A N 1
ATOM 1026 C CA . GLY A 1 131 ? 1.84 7.871 21.547 1 62.97 131 GLY A CA 1
ATOM 1027 C C . GLY A 1 131 ? 0.52 7.25 21.953 1 62.97 131 GLY A C 1
ATOM 1028 O O . GLY A 1 131 ? -0.125 6.559 21.172 1 62.97 131 GLY A O 1
ATOM 1029 N N . PRO A 1 132 ? 0.307 7.234 23.391 1 53.44 132 PRO A N 1
ATOM 1030 C CA . PRO A 1 132 ? -0.938 6.672 23.922 1 53.44 132 PRO A CA 1
ATOM 1031 C C . PRO A 1 132 ? -2.176 7.188 23.188 1 53.44 132 PRO A C 1
ATOM 1033 O O . PRO A 1 132 ? -2.213 8.352 22.781 1 53.44 132 PRO A O 1
ATOM 1036 N N . GLN A 1 133 ? -2.691 6.398 22.359 1 44.25 133 GLN A N 1
ATOM 1037 C CA . GLN A 1 133 ? -3.939 6.832 21.75 1 44.25 133 GLN A CA 1
ATOM 1038 C C . GLN A 1 133 ? -5.004 7.109 22.812 1 44.25 133 GLN A C 1
ATOM 1040 O O . GLN A 1 133 ? -4.996 6.504 23.875 1 44.25 133 GLN A O 1
ATOM 1045 N N . MET B 1 1 ? -31.844 -14.25 -8.336 1 30.89 1 MET B N 1
ATOM 1046 C CA . MET B 1 1 ? -31.672 -13.469 -7.117 1 30.89 1 MET B CA 1
ATOM 1047 C C . MET B 1 1 ? -30.844 -12.219 -7.383 1 30.89 1 MET B C 1
ATOM 1049 O O . MET B 1 1 ? -30.031 -12.195 -8.312 1 30.89 1 MET B O 1
ATOM 1053 N N . PRO B 1 2 ? -31.172 -10.922 -6.73 1 34.5 2 PRO B N 1
ATOM 1054 C CA . PRO B 1 2 ? -30.656 -9.609 -7.129 1 34.5 2 PRO B CA 1
ATOM 1055 C C . PRO B 1 2 ? -29.125 -9.578 -7.188 1 34.5 2 PRO B C 1
ATOM 1057 O O . PRO B 1 2 ? -28.469 -10.344 -6.48 1 34.5 2 PRO B O 1
ATOM 1060 N N . LEU B 1 3 ? -28.547 -9.219 -8.297 1 34.84 3 LEU B N 1
ATOM 1061 C CA . LEU B 1 3 ? -27.219 -9.047 -8.898 1 34.84 3 LEU B CA 1
ATOM 1062 C C . LEU B 1 3 ? -26.281 -8.336 -7.934 1 34.84 3 LEU B C 1
ATOM 1064 O O . LEU B 1 3 ? -26.719 -7.605 -7.047 1 34.84 3 LEU B O 1
ATOM 1068 N N . PRO B 1 4 ? -25.016 -8.781 -7.758 1 39.03 4 PRO B N 1
ATOM 1069 C CA . PRO B 1 4 ? -23.969 -8.297 -6.848 1 39.03 4 PRO B CA 1
ATOM 1070 C C . PRO B 1 4 ? -23.984 -6.777 -6.695 1 39.03 4 PRO B C 1
ATOM 1072 O O . PRO B 1 4 ? -24.234 -6.059 -7.664 1 39.03 4 PRO B O 1
ATOM 1075 N N . ASP B 1 5 ? -24.656 -6.188 -5.707 1 41.72 5 ASP B N 1
ATOM 1076 C CA . ASP B 1 5 ? -24.719 -4.801 -5.262 1 41.72 5 ASP B CA 1
ATOM 1077 C C . ASP B 1 5 ? -23.438 -4.047 -5.629 1 41.72 5 ASP B C 1
ATOM 1079 O O . ASP B 1 5 ? -22.328 -4.531 -5.387 1 41.72 5 ASP B O 1
ATOM 1083 N N . PRO B 1 6 ? -23.453 -3.141 -6.637 1 42.38 6 PRO B N 1
ATOM 1084 C CA . PRO B 1 6 ? -22.391 -2.273 -7.16 1 42.38 6 PRO B CA 1
ATOM 1085 C C . PRO B 1 6 ? -21.531 -1.648 -6.059 1 42.38 6 PRO B C 1
ATOM 1087 O O . PRO B 1 6 ? -22.031 -1.396 -4.957 1 42.38 6 PRO B O 1
ATOM 1090 N N . ALA B 1 7 ? -20.438 -2.191 -5.793 1 50.31 7 ALA B N 1
ATOM 1091 C CA . ALA B 1 7 ? -19.516 -1.458 -4.926 1 50.31 7 ALA B CA 1
ATOM 1092 C C . ALA B 1 7 ? -19.844 0.032 -4.914 1 50.31 7 ALA B C 1
ATOM 1094 O O . ALA B 1 7 ? -20.297 0.584 -5.922 1 50.31 7 ALA B O 1
ATOM 1095 N N . PRO B 1 8 ? -20.172 0.646 -3.777 1 49.88 8 PRO B N 1
ATOM 1096 C CA . PRO B 1 8 ? -20.375 2.094 -3.832 1 49.88 8 PRO B CA 1
ATOM 1097 C C . PRO B 1 8 ? -19.406 2.799 -4.77 1 49.88 8 PRO B C 1
ATOM 1099 O O . PRO B 1 8 ? -18.234 2.42 -4.848 1 49.88 8 PRO B O 1
ATOM 1102 N N . PRO B 1 9 ? -19.922 3.486 -5.82 1 53.91 9 PRO B N 1
ATOM 1103 C CA . PRO B 1 9 ? -19.156 4.289 -6.777 1 53.91 9 PRO B CA 1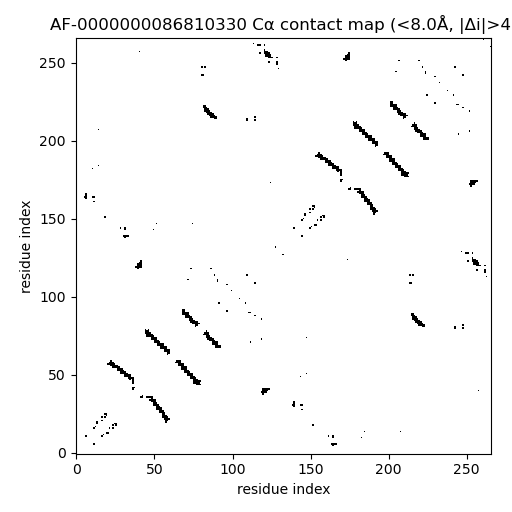
ATOM 1104 C C . PRO B 1 9 ? -17.922 4.938 -6.145 1 53.91 9 PRO B C 1
ATOM 1106 O O . PRO B 1 9 ? -16.891 5.098 -6.809 1 53.91 9 PRO B O 1
ATOM 1109 N N . HIS B 1 10 ? -18.047 5.102 -4.902 1 53.97 10 HIS B N 1
ATOM 1110 C CA . HIS B 1 10 ? -17 5.855 -4.227 1 53.97 10 HIS B CA 1
ATOM 1111 C C . HIS B 1 10 ? -15.734 5.012 -4.062 1 53.97 10 HIS B C 1
ATOM 1113 O O . HIS B 1 10 ? -14.617 5.508 -4.246 1 53.97 10 HIS B O 1
ATOM 1119 N N . ALA B 1 11 ? -15.859 3.758 -3.836 1 57.81 11 ALA B N 1
ATOM 1120 C CA . ALA B 1 11 ? -14.672 2.93 -3.619 1 57.81 11 ALA B CA 1
ATOM 1121 C C . ALA B 1 11 ? -13.898 2.729 -4.918 1 57.81 11 ALA B C 1
ATOM 1123 O O . ALA B 1 11 ? -12.672 2.812 -4.938 1 57.81 11 ALA B O 1
ATOM 1124 N N . ARG B 1 12 ? -14.664 2.436 -5.953 1 62.25 12 ARG B N 1
ATOM 1125 C CA . ARG B 1 12 ? -14.031 2.285 -7.258 1 62.25 12 ARG B CA 1
ATOM 1126 C C . ARG B 1 12 ? -13.258 3.547 -7.641 1 62.25 12 ARG B C 1
ATOM 1128 O O . ARG B 1 12 ? -12.141 3.469 -8.156 1 62.25 12 ARG B O 1
ATOM 1135 N N . TYR B 1 13 ? -13.961 4.578 -7.297 1 58.88 13 TYR B N 1
ATOM 1136 C CA . TYR B 1 13 ? -13.328 5.867 -7.582 1 58.88 13 TYR B CA 1
ATOM 1137 C C . TYR B 1 13 ? -12.031 6.027 -6.797 1 58.88 13 TYR B C 1
ATOM 1139 O O . TYR B 1 13 ? -11.047 6.559 -7.316 1 58.88 13 TYR B O 1
ATOM 1147 N N . HIS B 1 14 ? -12.062 5.52 -5.648 1 59.81 14 HIS B N 1
ATOM 1148 C CA . HIS B 1 14 ? -10.867 5.621 -4.816 1 59.81 14 HIS B CA 1
ATOM 1149 C C . HIS B 1 14 ? -9.695 4.867 -5.438 1 59.81 14 HIS B C 1
ATOM 1151 O O . HIS B 1 14 ? -8.57 5.363 -5.441 1 59.81 14 HIS B O 1
ATOM 1157 N N . PHE B 1 15 ? -10.07 3.68 -5.926 1 60.69 15 PHE B N 1
ATOM 1158 C CA . PHE B 1 15 ? -9 2.906 -6.543 1 60.69 15 PHE B CA 1
ATOM 1159 C C . PHE B 1 15 ? -8.57 3.535 -7.863 1 60.69 15 PHE B C 1
ATOM 1161 O O . PHE B 1 15 ? -7.395 3.473 -8.234 1 60.69 15 PHE B O 1
ATOM 1168 N N . GLU B 1 16 ? -9.664 3.963 -8.469 1 55.47 16 GLU B N 1
ATOM 1169 C CA . GLU B 1 16 ? -9.352 4.586 -9.75 1 55.47 16 GLU B CA 1
ATOM 1170 C C . GLU B 1 16 ? -8.664 5.934 -9.562 1 55.47 16 GLU B C 1
ATOM 1172 O O . GLU B 1 16 ? -7.84 6.34 -10.383 1 55.47 16 GLU B O 1
ATOM 1177 N N . ASP B 1 17 ? -9.094 6.59 -8.438 1 47.34 17 ASP B N 1
ATOM 1178 C CA . ASP B 1 17 ? -8.562 7.91 -8.117 1 47.34 17 ASP B CA 1
ATOM 1179 C C . ASP B 1 17 ? -7.324 7.801 -7.23 1 47.34 17 ASP B C 1
ATOM 1181 O O . ASP B 1 17 ? -6.621 8.789 -7.012 1 47.34 17 ASP B O 1
ATOM 1185 N N . VAL B 1 18 ? -7.41 6.891 -6.336 1 45.34 18 VAL B N 1
ATOM 1186 C CA . VAL B 1 18 ? -6.301 6.879 -5.391 1 45.34 18 VAL B CA 1
ATOM 1187 C C . VAL B 1 18 ? -5.031 7.395 -6.07 1 45.34 18 VAL B C 1
ATOM 1189 O O . VAL B 1 18 ? -4.266 8.156 -5.473 1 45.34 18 VAL B O 1
ATOM 1192 N N . GLY B 1 19 ? -4.43 6.727 -7.031 1 42.28 19 GLY B N 1
ATOM 1193 C CA . GLY B 1 19 ? -3.449 7.59 -7.668 1 42.28 19 GLY B CA 1
ATOM 1194 C C . GLY B 1 19 ? -3.998 8.961 -8.016 1 42.28 19 GLY B C 1
ATOM 1195 O O . GLY B 1 19 ? -3.24 9.867 -8.359 1 42.28 19 GLY B O 1
ATOM 1196 N N . GLY B 1 20 ? -5.477 9.227 -7.754 1 40.62 20 GLY B N 1
ATOM 1197 C CA . GLY B 1 20 ? -6.094 10.398 -8.352 1 40.62 20 GLY B CA 1
ATOM 1198 C C . GLY B 1 20 ? -7.02 11.133 -7.406 1 40.62 20 GLY B C 1
ATOM 1199 O O . GLY B 1 20 ? -8.109 10.648 -7.098 1 40.62 20 GLY B O 1
ATOM 1200 N N . VAL B 1 21 ? -6.715 11.633 -6.188 1 42.28 21 VAL B N 1
ATOM 1201 C CA . VAL B 1 21 ? -7.641 12.656 -5.707 1 42.28 21 VAL B CA 1
ATOM 1202 C C . VAL B 1 21 ? -8.453 13.211 -6.879 1 42.28 21 VAL B C 1
ATOM 1204 O O . VAL B 1 21 ? -7.988 13.188 -8.023 1 42.28 21 VAL B O 1
ATOM 1207 N N . GLN B 1 22 ? -9.758 13.094 -6.672 1 45.19 22 GLN B N 1
ATOM 1208 C CA . GLN B 1 22 ? -10.5 13.789 -7.711 1 45.19 22 GLN B CA 1
ATOM 1209 C C . GLN B 1 22 ? -9.773 15.055 -8.164 1 45.19 22 GLN B C 1
ATOM 1211 O O . GLN B 1 22 ? -9.523 15.953 -7.359 1 45.19 22 GLN B O 1
ATOM 1216 N N . GLY B 1 23 ? -9.406 14.953 -9.289 1 55.94 23 GLY B N 1
ATOM 1217 C CA . GLY B 1 23 ? -8.719 16.094 -9.867 1 55.94 23 GLY B CA 1
ATOM 1218 C C . GLY B 1 23 ? -7.215 16.031 -9.703 1 55.94 23 GLY B C 1
ATOM 1219 O O . GLY B 1 23 ? -6.508 16.984 -10.062 1 55.94 23 GLY B O 1
ATOM 1220 N N . ALA B 1 24 ? -6.809 15 -9 1 59.91 24 ALA B N 1
ATOM 1221 C CA . ALA B 1 24 ? -5.363 14.977 -8.812 1 59.91 24 ALA B CA 1
ATOM 1222 C C . ALA B 1 24 ? -4.66 14.383 -10.031 1 59.91 24 ALA B C 1
ATOM 1224 O O . ALA B 1 24 ? -5.102 13.367 -10.578 1 59.91 24 ALA B O 1
ATOM 1225 N N . ARG B 1 25 ? -3.768 15.172 -10.5 1 65.81 25 ARG B N 1
ATOM 1226 C CA . ARG B 1 25 ? -2.883 14.766 -11.586 1 65.81 25 ARG B CA 1
ATOM 1227 C C . ARG B 1 25 ? -1.801 13.812 -11.094 1 65.81 25 ARG B C 1
ATOM 1229 O O . ARG B 1 25 ? -1.677 13.578 -9.891 1 65.81 25 ARG B O 1
ATOM 1236 N N . ALA B 1 26 ? -1.027 13.312 -11.961 1 70.44 26 ALA B N 1
ATOM 1237 C CA . ALA B 1 26 ? 0.082 12.406 -11.68 1 70.44 26 ALA B CA 1
ATOM 1238 C C . ALA B 1 26 ? 1.096 13.055 -10.742 1 70.44 26 ALA B C 1
ATOM 1240 O O . ALA B 1 26 ? 1.268 14.273 -10.75 1 70.44 26 ALA B O 1
ATOM 1241 N N . VAL B 1 27 ? 1.645 12.203 -9.898 1 73.88 27 VAL B N 1
ATOM 1242 C CA . VAL B 1 27 ? 2.646 12.664 -8.945 1 73.88 27 VAL B CA 1
ATOM 1243 C C . VAL B 1 27 ? 3.953 12.969 -9.672 1 73.88 27 VAL B C 1
ATOM 1245 O O . VAL B 1 27 ? 4.434 12.156 -10.469 1 73.88 27 VAL B O 1
ATOM 1248 N N . HIS B 1 28 ? 4.438 14.219 -9.531 1 81.75 28 HIS B N 1
ATOM 1249 C CA . HIS B 1 28 ? 5.797 14.547 -9.938 1 81.75 28 HIS B CA 1
ATOM 1250 C C . HIS B 1 28 ? 6.812 14.109 -8.891 1 81.75 28 HIS B C 1
ATOM 1252 O O . HIS B 1 28 ? 6.832 14.648 -7.777 1 81.75 28 HIS B O 1
ATOM 1258 N N . VAL B 1 29 ? 7.703 13.156 -9.289 1 84.12 29 VAL B N 1
ATOM 1259 C CA . VAL B 1 29 ? 8.656 12.586 -8.344 1 84.12 29 VAL B CA 1
ATOM 1260 C C . VAL B 1 29 ? 9.82 13.555 -8.133 1 84.12 29 VAL B C 1
ATOM 1262 O O . VAL B 1 29 ? 10.477 13.961 -9.094 1 84.12 29 VAL B O 1
ATOM 1265 N N . GLU B 1 30 ? 10.062 13.953 -6.891 1 87.62 30 GLU B N 1
ATOM 1266 C CA . GLU B 1 30 ? 11.164 14.852 -6.566 1 87.62 30 GLU B CA 1
ATOM 1267 C C . GLU B 1 30 ? 12.375 14.078 -6.059 1 87.62 30 GLU B C 1
ATOM 1269 O O . GLU B 1 30 ? 13.516 14.453 -6.332 1 87.62 30 GLU B O 1
ATOM 1274 N N . ALA B 1 31 ? 12.203 13.109 -5.281 1 88.81 31 ALA B N 1
ATOM 1275 C CA . ALA B 1 31 ? 13.297 12.312 -4.73 1 88.81 31 ALA B CA 1
ATOM 1276 C C . ALA B 1 31 ? 12.867 10.867 -4.512 1 88.81 31 ALA B C 1
ATOM 1278 O O . ALA B 1 31 ? 11.719 10.602 -4.156 1 88.81 31 ALA B O 1
ATOM 1279 N N . VAL B 1 32 ? 13.789 9.977 -4.809 1 89.69 32 VAL B N 1
ATOM 1280 C CA . VAL B 1 32 ? 13.641 8.555 -4.504 1 89.69 32 VAL B CA 1
ATOM 1281 C C . VAL B 1 32 ? 14.898 8.055 -3.793 1 89.69 32 VAL B C 1
ATOM 1283 O O . VAL B 1 32 ? 16.016 8.312 -4.234 1 89.69 32 VAL B O 1
ATOM 1286 N N . GLN B 1 33 ? 14.688 7.41 -2.674 1 90.56 33 GLN B N 1
ATOM 1287 C CA . GLN B 1 33 ? 15.82 6.852 -1.939 1 90.56 33 GLN B CA 1
ATOM 1288 C C . GLN B 1 33 ? 15.492 5.461 -1.402 1 90.56 33 GLN B C 1
ATOM 1290 O O . GLN B 1 33 ? 14.352 5.188 -1.022 1 90.56 33 GLN B O 1
ATOM 1295 N N . PRO B 1 34 ? 16.469 4.602 -1.366 1 92 34 PRO B N 1
ATOM 1296 C CA . PRO B 1 34 ? 16.25 3.281 -0.774 1 92 34 PRO B CA 1
ATOM 1297 C C . PRO B 1 34 ? 16 3.346 0.732 1 92 34 PRO B C 1
ATOM 1299 O O . PRO B 1 34 ? 16.5 4.25 1.405 1 92 34 PRO B O 1
ATOM 1302 N N . LEU B 1 35 ? 15.133 2.488 1.163 1 94.56 35 LEU B N 1
ATOM 1303 C CA . LEU B 1 35 ? 14.984 2.24 2.592 1 94.56 35 LEU B CA 1
ATOM 1304 C C . LEU B 1 35 ? 15.789 1.021 3.023 1 94.56 35 LEU B C 1
ATOM 1306 O O . LEU B 1 35 ? 15.75 -0.02 2.365 1 94.56 35 LEU B O 1
ATOM 1310 N N . LEU B 1 36 ? 16.578 1.172 4.07 1 95.88 36 LEU B N 1
ATOM 1311 C CA . LEU B 1 36 ? 17.359 0.042 4.566 1 95.88 36 LEU B CA 1
ATOM 1312 C C . LEU B 1 36 ? 16.453 -1.027 5.156 1 95.88 36 LEU B C 1
ATOM 1314 O O . LEU B 1 36 ? 15.664 -0.748 6.07 1 95.88 36 LEU B O 1
ATOM 1318 N N . LEU B 1 37 ? 16.562 -2.197 4.672 1 96.31 37 LEU B N 1
ATOM 1319 C CA . LEU B 1 37 ? 15.703 -3.297 5.082 1 96.31 37 LEU B CA 1
ATOM 1320 C C . LEU B 1 37 ? 15.844 -3.566 6.578 1 96.31 37 LEU B C 1
ATOM 1322 O O . LEU B 1 37 ? 14.875 -3.957 7.234 1 96.31 37 LEU B O 1
ATOM 1326 N N . GLU B 1 38 ? 16.984 -3.363 7.129 1 96.44 38 GLU B N 1
ATOM 1327 C CA . GLU B 1 38 ? 17.25 -3.633 8.539 1 96.44 38 GLU B CA 1
ATOM 1328 C C . GLU B 1 38 ? 16.375 -2.746 9.438 1 96.44 38 GLU B C 1
ATOM 1330 O O . GLU B 1 38 ? 16.188 -3.045 10.617 1 96.44 38 GLU B O 1
ATOM 1335 N N . ASN B 1 39 ? 15.93 -1.621 8.922 1 95.81 39 ASN B N 1
ATOM 1336 C CA . ASN B 1 39 ? 15.117 -0.69 9.695 1 95.81 39 ASN B CA 1
ATOM 1337 C C . ASN B 1 39 ? 13.648 -1.096 9.688 1 95.81 39 ASN B C 1
ATOM 1339 O O . ASN B 1 39 ? 12.836 -0.529 10.43 1 95.81 39 ASN B O 1
ATOM 1343 N N . LEU B 1 40 ? 13.297 -2.074 8.906 1 95.81 40 LEU B N 1
ATOM 1344 C CA . LEU B 1 40 ? 11.898 -2.459 8.742 1 95.81 40 LEU B CA 1
ATOM 1345 C C . LEU B 1 40 ? 11.539 -3.623 9.656 1 95.81 40 LEU B C 1
ATOM 1347 O O . LEU B 1 40 ? 12.281 -4.609 9.727 1 95.81 40 LEU B O 1
ATOM 1351 N N . ALA B 1 41 ? 10.445 -3.527 10.328 1 94.31 41 ALA B N 1
ATOM 1352 C CA . ALA B 1 41 ? 9.93 -4.688 11.055 1 94.31 41 ALA B CA 1
ATOM 1353 C C . ALA B 1 41 ? 9.617 -5.836 10.102 1 94.31 41 ALA B C 1
ATOM 1355 O O . ALA B 1 41 ? 9.648 -7.004 10.492 1 94.31 41 ALA B O 1
ATOM 1356 N N . LEU B 1 42 ? 9.344 -5.559 8.797 1 94.31 42 LEU B N 1
ATOM 1357 C CA . LEU B 1 42 ? 9.031 -6.543 7.77 1 94.31 42 LEU B CA 1
ATOM 1358 C C . LEU B 1 42 ? 10.297 -7.07 7.117 1 94.31 42 LEU B C 1
ATOM 1360 O O . LEU B 1 42 ? 10.242 -7.688 6.047 1 94.31 42 LEU B O 1
ATOM 1364 N N . ARG B 1 43 ? 11.398 -6.949 7.707 1 92.94 43 ARG B N 1
ATOM 1365 C CA . ARG B 1 43 ? 12.672 -7.277 7.09 1 92.94 43 ARG B CA 1
ATOM 1366 C C . ARG B 1 43 ? 12.742 -8.758 6.719 1 92.94 43 ARG B C 1
ATOM 1368 O O . ARG B 1 43 ? 13.43 -9.133 5.773 1 92.94 43 ARG B O 1
ATOM 1375 N N . GLY B 1 44 ? 12.062 -9.555 7.367 1 89.31 44 GLY B N 1
ATOM 1376 C CA . GLY B 1 44 ? 12.094 -10.984 7.078 1 89.31 44 GLY B CA 1
ATOM 1377 C C . GLY B 1 44 ? 11.336 -11.352 5.812 1 89.31 44 GLY B C 1
ATOM 1378 O O . GLY B 1 44 ? 11.531 -12.438 5.262 1 89.31 44 GLY B O 1
ATOM 1379 N N . CYS B 1 45 ? 10.5 -10.445 5.359 1 88.94 45 CYS B N 1
ATOM 1380 C CA . CYS B 1 45 ? 9.656 -10.773 4.215 1 88.94 45 CYS B CA 1
ATOM 1381 C C . CYS B 1 45 ? 9.812 -9.742 3.109 1 88.94 45 CYS B C 1
ATOM 1383 O O . CYS B 1 45 ? 9.422 -9.984 1.966 1 88.94 45 CYS B O 1
ATOM 1385 N N . CYS B 1 46 ? 10.344 -8.602 3.402 1 93.31 46 CYS B N 1
ATOM 1386 C CA . CYS B 1 46 ? 10.5 -7.512 2.441 1 93.31 46 CYS B CA 1
ATOM 1387 C C . CYS B 1 46 ? 11.844 -7.602 1.725 1 93.31 46 CYS B C 1
ATOM 1389 O O . CYS B 1 46 ? 12.891 -7.617 2.365 1 93.31 46 CYS B O 1
ATOM 1391 N N . GLU B 1 47 ? 11.852 -7.637 0.405 1 92.06 47 GLU B N 1
ATOM 1392 C CA . GLU B 1 47 ? 13.078 -7.812 -0.368 1 92.06 47 GLU B CA 1
ATOM 1393 C C . GLU B 1 47 ? 13.625 -6.473 -0.844 1 92.06 47 GLU B C 1
ATOM 1395 O O . GLU B 1 47 ? 14.828 -6.336 -1.085 1 92.06 47 GLU B O 1
ATOM 1400 N N . GLU B 1 48 ? 12.758 -5.535 -1.065 1 91.56 48 GLU B N 1
ATOM 1401 C CA . GLU B 1 48 ? 13.125 -4.203 -1.546 1 91.56 48 GLU B CA 1
ATOM 1402 C C . GLU B 1 48 ? 12.188 -3.137 -0.987 1 91.56 48 GLU B C 1
ATOM 1404 O O . GLU B 1 48 ? 10.977 -3.354 -0.894 1 91.56 48 GLU B O 1
ATOM 1409 N N . ALA B 1 49 ? 12.766 -2.027 -0.607 1 93.94 49 ALA B N 1
ATOM 1410 C CA . ALA B 1 49 ? 11.953 -0.93 -0.078 1 93.94 49 ALA B CA 1
ATOM 1411 C C . ALA B 1 49 ? 12.492 0.42 -0.545 1 93.94 49 ALA B C 1
ATOM 1413 O O . ALA B 1 49 ? 13.703 0.621 -0.619 1 93.94 49 ALA B O 1
ATOM 1414 N N . TRP B 1 50 ? 11.57 1.37 -0.879 1 92 50 TRP B N 1
ATOM 1415 C CA . TRP B 1 50 ? 11.922 2.686 -1.402 1 92 50 TRP B CA 1
ATOM 1416 C C . TRP B 1 50 ? 11.039 3.77 -0.793 1 92 50 TRP B C 1
ATOM 1418 O O . TRP B 1 50 ? 9.852 3.545 -0.547 1 92 50 TRP B O 1
ATOM 1428 N N . PHE B 1 51 ? 11.664 4.863 -0.534 1 93.19 51 PHE B N 1
ATOM 1429 C CA . PHE B 1 51 ? 10.938 6.07 -0.149 1 93.19 51 PHE B CA 1
ATOM 1430 C C . PHE B 1 51 ? 10.898 7.066 -1.301 1 93.19 51 PHE B C 1
ATOM 1432 O O . PHE B 1 51 ? 11.906 7.27 -1.988 1 93.19 51 PHE B O 1
ATOM 1439 N N . LEU B 1 52 ? 9.68 7.621 -1.537 1 91 52 LEU B N 1
ATOM 1440 C CA . LEU B 1 52 ? 9.492 8.617 -2.588 1 91 52 LEU B CA 1
ATOM 1441 C C . LEU B 1 52 ? 8.883 9.898 -2.02 1 91 52 LEU B C 1
ATOM 1443 O O . LEU B 1 52 ? 7.965 9.844 -1.203 1 91 52 LEU B O 1
ATOM 1447 N N . SER B 1 53 ? 9.422 11.023 -2.365 1 90.62 53 SER B N 1
ATOM 1448 C CA . SER B 1 53 ? 8.82 12.328 -2.152 1 90.62 53 SER B CA 1
ATOM 1449 C C . SER B 1 53 ? 8.508 13.016 -3.479 1 90.62 53 SER B C 1
ATOM 1451 O O . SER B 1 53 ? 9.305 12.961 -4.414 1 90.62 53 SER B O 1
ATOM 1453 N N . GLY B 1 54 ? 7.293 13.555 -3.49 1 88.56 54 GLY B N 1
ATOM 1454 C CA . GLY B 1 54 ? 6.895 14.211 -4.723 1 88.56 54 GLY B CA 1
ATOM 1455 C C . GLY B 1 54 ? 5.785 15.227 -4.523 1 88.56 54 GLY B C 1
ATOM 1456 O O . GLY B 1 54 ? 5.348 15.461 -3.396 1 88.56 54 GLY B O 1
ATOM 1457 N N . LYS B 1 55 ? 5.422 15.859 -5.664 1 86.38 55 LYS B N 1
ATOM 1458 C CA . LYS B 1 55 ? 4.34 16.844 -5.688 1 86.38 55 LYS B CA 1
ATOM 1459 C C . LYS B 1 55 ? 3.209 16.391 -6.609 1 86.38 55 LYS B C 1
ATOM 1461 O O . LYS B 1 55 ? 3.457 15.789 -7.656 1 86.38 55 LYS B O 1
ATOM 1466 N N . GLN B 1 56 ? 2.09 16.562 -6.086 1 81.31 56 GLN B N 1
ATOM 1467 C CA . GLN B 1 56 ? 0.901 16.281 -6.887 1 81.31 56 GLN B CA 1
ATOM 1468 C C . GLN B 1 56 ? 0.01 17.516 -7 1 81.31 56 GLN B C 1
ATOM 1470 O O . GLN B 1 56 ? -0.195 18.234 -6.02 1 81.31 56 GLN B O 1
ATOM 1475 N N . GLN B 1 57 ? -0.441 17.781 -8.289 1 80.31 57 GLN B N 1
ATOM 1476 C CA . GLN B 1 57 ? -1.393 18.875 -8.484 1 80.31 57 GLN B CA 1
ATOM 1477 C C . GLN B 1 57 ? -2.814 18.422 -8.156 1 80.31 57 GLN B C 1
ATOM 1479 O O . GLN B 1 57 ? -3.266 17.375 -8.633 1 80.31 57 GLN B O 1
ATOM 1484 N N . VAL B 1 58 ? -3.4 19.156 -7.211 1 77.5 58 VAL B N 1
ATOM 1485 C CA . VAL B 1 58 ? -4.777 18.844 -6.848 1 77.5 58 VAL B CA 1
ATOM 1486 C C . VAL B 1 58 ? -5.668 20.062 -7.086 1 77.5 58 VAL B C 1
ATOM 1488 O O . VAL B 1 58 ? -5.309 21.188 -6.715 1 77.5 58 VAL B O 1
ATOM 1491 N N . ALA B 1 59 ? -6.672 19.781 -7.934 1 72.38 59 ALA B N 1
ATOM 1492 C CA . ALA B 1 59 ? -7.613 20.859 -8.219 1 72.38 59 ALA B CA 1
ATOM 1493 C C . ALA B 1 59 ? -8.625 21.016 -7.09 1 72.38 59 ALA B C 1
ATOM 1495 O O . ALA B 1 59 ? -9.086 20.031 -6.52 1 72.38 59 ALA B O 1
ATOM 1496 N N . LYS B 1 60 ? -8.492 22 -6.312 1 62.84 60 LYS B N 1
ATOM 1497 C CA . LYS B 1 60 ? -9.547 22.266 -5.332 1 62.84 60 LYS B CA 1
ATOM 1498 C C . LYS B 1 60 ? -10.812 22.781 -6.008 1 62.84 60 LYS B C 1
ATOM 1500 O O . LYS B 1 60 ? -10.812 23.875 -6.582 1 62.84 60 LYS B O 1
ATOM 1505 N N . GLY B 1 61 ? -11.898 21.953 -5.844 1 59.06 61 GLY B N 1
ATOM 1506 C CA . GLY B 1 61 ? -13.172 22.406 -6.367 1 59.06 61 GLY B CA 1
ATOM 1507 C C . GLY B 1 61 ? -13.102 22.875 -7.809 1 59.06 61 GLY B C 1
ATOM 1508 O O . GLY B 1 61 ? -12.5 22.203 -8.656 1 59.06 61 GLY B O 1
ATOM 1509 N N . ASN B 1 62 ? -13.859 23.938 -8.055 1 57.44 62 ASN B N 1
ATOM 1510 C CA . ASN B 1 62 ? -14.008 24.594 -9.344 1 57.44 62 ASN B CA 1
ATOM 1511 C C . ASN B 1 62 ? -12.867 25.578 -9.602 1 57.44 62 ASN B C 1
ATOM 1513 O O . ASN B 1 62 ? -12.93 26.375 -10.539 1 57.44 62 ASN B O 1
ATOM 1517 N N . GLN B 1 63 ? -12.039 25.516 -8.719 1 60.38 63 GLN B N 1
ATOM 1518 C CA . GLN B 1 63 ? -11.008 26.516 -8.961 1 60.38 63 GLN B CA 1
ATOM 1519 C C . GLN B 1 63 ? -10.039 26.062 -10.047 1 60.38 63 GLN B C 1
ATOM 1521 O O . GLN B 1 63 ? -9.75 24.875 -10.172 1 60.38 63 GLN B O 1
ATOM 1526 N N . GLN B 1 64 ? -9.805 26.953 -10.906 1 59.69 64 GLN B N 1
ATOM 1527 C CA . GLN B 1 64 ? -8.93 26.797 -12.062 1 59.69 64 GLN B CA 1
ATOM 1528 C C . GLN B 1 64 ? -7.508 26.453 -11.625 1 59.69 64 GLN B C 1
ATOM 1530 O O . GLN B 1 64 ? -6.785 25.75 -12.336 1 59.69 64 GLN B O 1
ATOM 1535 N N . ALA B 1 65 ? -7.164 26.953 -10.383 1 65.94 65 ALA B N 1
ATOM 1536 C CA . ALA B 1 65 ? -5.73 26.797 -10.141 1 65.94 65 ALA B CA 1
ATOM 1537 C C . ALA B 1 65 ? -5.438 25.547 -9.312 1 65.94 65 ALA B C 1
ATOM 1539 O O . ALA B 1 65 ? -5.906 25.438 -8.18 1 65.94 65 ALA B O 1
ATOM 1540 N N . ALA B 1 66 ? -4.902 24.625 -9.883 1 73.75 66 ALA B N 1
ATOM 1541 C CA . ALA B 1 66 ? -4.375 23.438 -9.219 1 73.75 66 ALA B CA 1
ATOM 1542 C C . ALA B 1 66 ? -3.234 23.797 -8.266 1 73.75 66 ALA B C 1
ATOM 1544 O O . ALA B 1 66 ? -2.453 24.703 -8.547 1 73.75 66 ALA B O 1
ATOM 1545 N N . LYS B 1 67 ? -3.357 23.406 -7.031 1 79.38 67 LYS B N 1
ATOM 1546 C CA . LYS B 1 67 ? -2.281 23.609 -6.066 1 79.38 67 LYS B CA 1
ATOM 1547 C C . LYS B 1 67 ? -1.392 22.375 -5.965 1 79.38 67 LYS B C 1
ATOM 1549 O O . LYS B 1 67 ? -1.874 21.25 -6.074 1 79.38 67 LYS B O 1
ATOM 1554 N N . ASP B 1 68 ? -0.126 22.75 -5.727 1 84.12 68 ASP B N 1
ATOM 1555 C CA . ASP B 1 68 ? 0.813 21.656 -5.488 1 84.12 68 ASP B CA 1
ATOM 1556 C C . ASP B 1 68 ? 0.709 21.141 -4.051 1 84.12 68 ASP B C 1
ATOM 1558 O O . ASP B 1 68 ? 0.771 21.922 -3.102 1 84.12 68 ASP B O 1
ATOM 1562 N N . VAL B 1 69 ? 0.497 19.859 -4.008 1 84.12 69 VAL B N 1
ATOM 1563 C CA . VAL B 1 69 ? 0.492 19.219 -2.699 1 84.12 69 VAL B CA 1
ATOM 1564 C C . VAL B 1 69 ? 1.661 18.234 -2.602 1 84.12 69 VAL B C 1
ATOM 1566 O O . VAL B 1 69 ? 1.963 17.516 -3.559 1 84.12 69 VAL B O 1
ATOM 1569 N N . THR B 1 70 ? 2.377 18.297 -1.476 1 89.31 70 THR B N 1
ATOM 1570 C CA . THR B 1 70 ? 3.479 17.375 -1.237 1 89.31 70 THR B CA 1
ATOM 1571 C C . THR B 1 70 ? 2.953 16.016 -0.768 1 89.31 70 THR B C 1
ATOM 1573 O O . THR B 1 70 ? 2.035 15.953 0.051 1 89.31 70 THR B O 1
ATOM 1576 N N . LEU B 1 71 ? 3.494 14.961 -1.34 1 88.94 71 LEU B N 1
ATOM 1577 C CA . LEU B 1 71 ? 3.168 13.641 -0.827 1 88.94 71 LEU B CA 1
ATOM 1578 C C . LEU B 1 71 ? 4.426 12.797 -0.657 1 88.94 71 LEU B C 1
ATOM 1580 O O . LEU B 1 71 ? 5.453 13.07 -1.284 1 88.94 71 LEU B O 1
ATOM 1584 N N . HIS B 1 72 ? 4.379 11.867 0.239 1 92.31 72 HIS B N 1
ATOM 1585 C CA . HIS B 1 72 ? 5.406 10.867 0.517 1 92.31 72 HIS B CA 1
ATOM 1586 C C . HIS B 1 72 ? 4.859 9.453 0.374 1 92.31 72 HIS B C 1
ATOM 1588 O O . HIS B 1 72 ? 3.732 9.18 0.792 1 92.31 72 HIS B O 1
ATOM 1594 N N . GLN B 1 73 ? 5.66 8.656 -0.254 1 91.38 73 GLN B N 1
ATOM 1595 C CA . GLN B 1 73 ? 5.266 7.262 -0.419 1 91.38 73 GLN B CA 1
ATOM 1596 C C . GLN B 1 73 ? 6.398 6.32 -0.026 1 91.38 73 GLN B C 1
ATOM 1598 O O . GLN B 1 73 ? 7.574 6.684 -0.107 1 91.38 73 GLN B O 1
ATOM 1603 N N . ALA B 1 74 ? 6.023 5.203 0.489 1 94.38 74 ALA B N 1
ATOM 1604 C CA . ALA B 1 74 ? 6.941 4.086 0.701 1 94.38 74 ALA B CA 1
ATOM 1605 C C . ALA B 1 74 ? 6.469 2.842 -0.043 1 94.38 74 ALA B C 1
ATOM 1607 O O . ALA B 1 74 ? 5.316 2.424 0.104 1 94.38 74 ALA B O 1
ATOM 1608 N N . LEU B 1 75 ? 7.336 2.355 -0.841 1 92.5 75 LEU B N 1
ATOM 1609 C CA . LEU B 1 75 ? 7.086 1.099 -1.536 1 92.5 75 LEU B CA 1
ATOM 1610 C C . LEU B 1 75 ? 7.871 -0.043 -0.898 1 92.5 75 LEU B C 1
ATOM 1612 O O . LEU B 1 75 ? 9.102 0.002 -0.84 1 92.5 75 LEU B O 1
ATOM 1616 N N . LEU B 1 76 ? 7.152 -1.02 -0.372 1 94.38 76 LEU B N 1
ATOM 1617 C CA . LEU B 1 76 ? 7.746 -2.242 0.162 1 94.38 76 LEU B CA 1
ATOM 1618 C C . LEU B 1 76 ? 7.383 -3.445 -0.701 1 94.38 76 LEU B C 1
ATOM 1620 O O . LEU B 1 76 ? 6.203 -3.766 -0.858 1 94.38 76 LEU B O 1
ATOM 1624 N N . ARG B 1 77 ? 8.383 -4.105 -1.242 1 91.19 77 ARG B N 1
ATOM 1625 C CA . ARG B 1 77 ? 8.133 -5.25 -2.113 1 91.19 77 ARG B CA 1
ATOM 1626 C C . ARG B 1 77 ? 8.352 -6.562 -1.37 1 91.19 77 ARG B C 1
ATOM 1628 O O . ARG B 1 77 ? 9.484 -6.875 -0.981 1 91.19 77 ARG B O 1
ATOM 1635 N N . LEU B 1 78 ? 7.215 -7.219 -1.155 1 90.62 78 LEU B N 1
ATOM 1636 C CA . LEU B 1 78 ? 7.246 -8.57 -0.611 1 90.62 78 LEU B CA 1
ATOM 1637 C C . LEU B 1 78 ? 7.234 -9.609 -1.729 1 90.62 78 LEU B C 1
ATOM 1639 O O . LEU B 1 78 ? 6.234 -10.305 -1.922 1 90.62 78 LEU B O 1
ATOM 1643 N N . THR B 1 79 ? 8.336 -9.766 -2.365 1 85.12 79 THR B N 1
ATOM 1644 C CA . THR B 1 79 ? 8.438 -10.5 -3.621 1 85.12 79 THR B CA 1
ATOM 1645 C C . THR B 1 79 ? 8.109 -11.977 -3.408 1 85.12 79 THR B C 1
ATOM 1647 O O . THR B 1 79 ? 7.504 -12.617 -4.273 1 85.12 79 THR B O 1
ATOM 1650 N N . ARG B 1 80 ? 8.469 -12.516 -2.268 1 82.75 80 ARG B N 1
ATOM 1651 C CA . ARG B 1 80 ? 8.172 -13.914 -1.97 1 82.75 80 ARG B CA 1
ATOM 1652 C C . ARG B 1 80 ? 6.664 -14.148 -1.91 1 82.75 80 ARG B C 1
ATOM 1654 O O . ARG B 1 80 ? 6.199 -15.273 -2.107 1 82.75 80 ARG B O 1
ATOM 1661 N N . TYR B 1 81 ? 5.938 -13.094 -1.663 1 83.94 81 TYR B N 1
ATOM 1662 C CA . TYR B 1 81 ? 4.484 -13.203 -1.556 1 83.94 81 TYR B CA 1
ATOM 1663 C C . TYR B 1 81 ? 3.803 -12.555 -2.756 1 83.94 81 TYR B C 1
ATOM 1665 O O . TYR B 1 81 ? 2.602 -12.281 -2.723 1 83.94 81 TYR B O 1
ATOM 1673 N N . GLN B 1 82 ? 4.613 -12.195 -3.779 1 84.38 82 GLN B N 1
ATOM 1674 C CA . GLN B 1 82 ? 4.121 -11.531 -4.98 1 84.38 82 GLN B CA 1
ATOM 1675 C C . GLN B 1 82 ? 3.219 -10.352 -4.629 1 84.38 82 GLN B C 1
ATOM 1677 O O . GLN B 1 82 ? 2.164 -10.164 -5.234 1 84.38 82 GLN B O 1
ATOM 1682 N N . THR B 1 83 ? 3.561 -9.609 -3.602 1 90.06 83 THR B N 1
ATOM 1683 C CA . THR B 1 83 ? 2.75 -8.508 -3.088 1 90.06 83 THR B CA 1
ATOM 1684 C C . THR B 1 83 ? 3.594 -7.25 -2.914 1 90.06 83 THR B C 1
ATOM 1686 O O . THR B 1 83 ? 4.715 -7.312 -2.404 1 90.06 83 THR B O 1
ATOM 1689 N N . ASP B 1 84 ? 3.121 -6.215 -3.389 1 90.12 84 ASP B N 1
ATOM 1690 C CA . ASP B 1 84 ? 3.695 -4.898 -3.127 1 90.12 84 ASP B CA 1
ATOM 1691 C C . ASP B 1 84 ? 2.828 -4.105 -2.152 1 90.12 84 ASP B C 1
ATOM 1693 O O . ASP B 1 84 ? 1.6 -4.141 -2.236 1 90.12 84 ASP B O 1
ATOM 1697 N N . LEU B 1 85 ? 3.492 -3.412 -1.205 1 94.06 85 LEU B N 1
ATOM 1698 C CA . LEU B 1 85 ? 2.836 -2.467 -0.309 1 94.06 85 LEU B CA 1
ATOM 1699 C C . LEU B 1 85 ? 3.211 -1.032 -0.662 1 94.06 85 LEU B C 1
ATOM 1701 O O . LEU B 1 85 ? 4.395 -0.684 -0.69 1 94.06 85 LEU B O 1
ATOM 1705 N N . LEU B 1 86 ? 2.24 -0.252 -0.981 1 91.81 86 LEU B N 1
ATOM 1706 C CA . LEU B 1 86 ? 2.447 1.176 -1.198 1 91.81 86 LEU B CA 1
ATOM 1707 C C . LEU B 1 86 ? 1.763 1.995 -0.109 1 91.81 86 LEU B C 1
ATOM 1709 O O . LEU B 1 86 ? 0.534 2.004 -0.012 1 91.81 86 LEU B O 1
ATOM 1713 N N . LEU B 1 87 ? 2.539 2.6 0.718 1 93.75 87 LEU B N 1
ATOM 1714 C CA . LEU B 1 87 ? 2.029 3.535 1.715 1 93.75 87 LEU B CA 1
ATOM 1715 C C . LEU B 1 87 ? 2.088 4.969 1.195 1 93.75 87 LEU B C 1
ATOM 1717 O O . LEU B 1 87 ? 3.08 5.371 0.584 1 93.75 87 LEU B O 1
ATOM 1721 N N . THR B 1 88 ? 1.039 5.73 1.361 1 90.94 88 THR B N 1
ATOM 1722 C CA . THR B 1 88 ? 0.982 7.109 0.88 1 90.94 88 THR B CA 1
ATOM 1723 C C . THR B 1 88 ? 0.551 8.055 1.997 1 90.94 88 THR B C 1
ATOM 1725 O O . THR B 1 88 ? -0.476 7.832 2.643 1 90.94 88 THR B O 1
ATOM 1728 N N . PHE B 1 89 ? 1.352 9.031 2.213 1 93.06 89 PHE B N 1
ATOM 1729 C CA . PHE B 1 89 ? 1.104 10.125 3.143 1 93.06 89 PHE B CA 1
ATOM 1730 C C . PHE B 1 89 ? 1.012 11.453 2.4 1 93.06 89 PHE B C 1
ATOM 1732 O O . PHE B 1 89 ? 1.994 11.914 1.818 1 93.06 89 PHE B O 1
ATOM 1739 N N . ASN B 1 90 ? -0.156 12.078 2.404 1 84.44 90 ASN B N 1
ATOM 1740 C CA . ASN B 1 90 ? -0.326 13.414 1.849 1 84.44 90 ASN B CA 1
ATOM 1741 C C . ASN B 1 90 ? -0.038 14.5 2.889 1 84.44 90 ASN B C 1
ATOM 1743 O O . ASN B 1 90 ? -0.801 14.664 3.84 1 84.44 90 ASN B O 1
ATOM 1747 N N . GLN B 1 91 ? 1.012 15.18 2.658 1 83.94 91 GLN B N 1
ATOM 1748 C CA . GLN B 1 91 ? 1.393 16.234 3.59 1 83.94 91 GLN B CA 1
ATOM 1749 C C . GLN B 1 91 ? 0.605 17.516 3.322 1 83.94 91 GLN B C 1
ATOM 1751 O O . GLN B 1 91 ? 0.719 18.109 2.246 1 83.94 91 GLN B O 1
ATOM 1756 N N . PRO B 1 92 ? -0.211 17.828 4.312 1 75.19 92 PRO B N 1
ATOM 1757 C CA . PRO B 1 92 ? -0.97 19.062 4.113 1 75.19 92 PRO B CA 1
ATOM 1758 C C . PRO B 1 92 ? -0.074 20.297 4.004 1 75.19 92 PRO B C 1
ATOM 1760 O O . PRO B 1 92 ? 1.02 20.328 4.574 1 75.19 92 PRO B O 1
ATOM 1763 N N . PRO B 1 93 ? -0.509 21.234 3.217 1 73.19 93 PRO B N 1
ATOM 1764 C CA . PRO B 1 93 ? 0.275 22.469 3.162 1 73.19 93 PRO B CA 1
ATOM 1765 C C . PRO B 1 93 ? 0.302 23.203 4.496 1 73.19 93 PRO B C 1
ATOM 1767 O O . PRO B 1 93 ? -0.635 23.094 5.289 1 73.19 93 PRO B O 1
ATOM 1770 N N . PRO B 1 94 ? 1.547 23.781 4.781 1 65.38 94 PRO B N 1
ATOM 1771 C CA . PRO B 1 94 ? 1.657 24.516 6.039 1 65.38 94 PRO B CA 1
ATOM 1772 C C . PRO B 1 94 ? 0.487 25.469 6.262 1 65.38 94 PRO B C 1
ATOM 1774 O O . PRO B 1 94 ? 0.041 25.656 7.398 1 65.38 94 PRO B O 1
ATOM 1777 N N . ASP B 1 95 ? 0.04 26.234 5.285 1 62.59 95 ASP B N 1
ATOM 1778 C CA . ASP B 1 95 ? -1.037 27.203 5.477 1 62.59 95 ASP B CA 1
ATOM 1779 C C . ASP B 1 95 ? -2.332 26.516 5.887 1 62.59 95 ASP B C 1
ATOM 1781 O O . ASP B 1 95 ? -3.17 27.094 6.574 1 62.59 95 ASP B O 1
ATOM 1785 N N . ASP B 1 96 ? -2.465 25.438 5.395 1 55.09 96 ASP B N 1
ATOM 1786 C CA . ASP B 1 96 ? -3.711 24.734 5.672 1 55.09 96 ASP B CA 1
ATOM 1787 C C . ASP B 1 96 ? -3.707 24.141 7.082 1 55.09 96 ASP B C 1
ATOM 1789 O O . ASP B 1 96 ? -4.766 23.844 7.637 1 55.09 96 ASP B O 1
ATOM 1793 N N . ARG B 1 97 ? -2.615 24.078 7.629 1 53.5 97 ARG B N 1
ATOM 1794 C CA . ARG B 1 97 ? -2.512 23.562 8.992 1 53.5 97 ARG B CA 1
ATOM 1795 C C . ARG B 1 97 ? -3.273 24.469 9.969 1 53.5 97 ARG B C 1
ATOM 1797 O O . ARG B 1 97 ? -3.645 24.031 11.062 1 53.5 97 ARG B O 1
ATOM 1804 N N . SER B 1 98 ? -3.262 25.75 9.492 1 49 98 SER B N 1
ATOM 1805 C CA . SER B 1 98 ? -3.918 26.703 10.375 1 49 98 SER B CA 1
ATOM 1806 C C . SER B 1 98 ? -5.422 26.469 10.438 1 49 98 SER B C 1
ATOM 1808 O O . SER B 1 98 ? -6.094 26.938 11.352 1 49 98 SER B O 1
ATOM 1810 N N . SER B 1 99 ? -5.961 26.156 9.289 1 48.56 99 SER B N 1
ATOM 1811 C CA . SER B 1 99 ? -7.418 26.141 9.305 1 48.56 99 SER B CA 1
ATOM 1812 C C . SER B 1 99 ? -7.938 24.906 10.055 1 48.56 99 SER B C 1
ATOM 1814 O O . SER B 1 99 ? -9.141 24.656 10.07 1 48.56 99 SER B O 1
ATOM 1816 N N . LEU B 1 100 ? -7.016 24.094 10.359 1 48.59 100 LEU B N 1
ATOM 1817 C CA . LEU B 1 100 ? -7.559 23.016 11.172 1 48.59 100 LEU B CA 1
ATOM 1818 C C . LEU B 1 100 ? -8.117 23.547 12.484 1 48.59 100 LEU B C 1
ATOM 1820 O O . LEU B 1 100 ? -7.574 24.5 13.055 1 48.59 100 LEU B O 1
ATOM 1824 N N . ASP B 1 101 ? -9.438 23.547 12.5 1 47.03 101 ASP B N 1
ATOM 1825 C CA . ASP B 1 101 ? -10.219 23.984 13.656 1 47.03 101 ASP B CA 1
ATOM 1826 C C . ASP B 1 101 ? -9.5 23.672 14.961 1 47.03 101 ASP B C 1
ATOM 1828 O O . ASP B 1 101 ? -8.953 22.578 15.133 1 47.03 101 ASP B O 1
ATOM 1832 N N . PRO B 1 102 ? -9.141 24.766 15.734 1 46.53 102 PRO B N 1
ATOM 1833 C CA . PRO B 1 102 ? -8.648 24.609 17.094 1 46.53 102 PRO B CA 1
ATOM 1834 C C . PRO B 1 102 ? -9.211 23.375 17.797 1 46.53 102 PRO B C 1
ATOM 1836 O O . PRO B 1 102 ? -8.562 22.797 18.672 1 46.53 102 PRO B O 1
ATOM 1839 N N . GLU B 1 103 ? -10.414 23.219 17.719 1 47.06 103 GLU B N 1
ATOM 1840 C CA . GLU B 1 103 ? -11.086 22.188 18.484 1 47.06 103 GLU B CA 1
ATOM 1841 C C . GLU B 1 103 ? -10.594 20.781 18.109 1 47.06 103 GLU B C 1
ATOM 1843 O O . GLU B 1 103 ? -10.898 19.812 18.797 1 47.06 103 GLU B O 1
ATOM 1848 N N . ASN B 1 104 ? -10.406 20.5 16.906 1 47.03 104 ASN B N 1
ATOM 1849 C CA . ASN B 1 104 ? -9.867 19.219 16.484 1 47.03 104 ASN B CA 1
ATOM 1850 C C . ASN B 1 104 ? -8.367 19.125 16.75 1 47.03 104 ASN B C 1
ATOM 1852 O O . ASN B 1 104 ? -7.57 19.094 15.812 1 47.03 104 ASN B O 1
ATOM 1856 N N . LEU B 1 105 ? -7.812 20.047 17.531 1 42.28 105 LEU B N 1
ATOM 1857 C CA . LEU B 1 105 ? -6.516 20.344 18.125 1 42.28 105 LEU B CA 1
ATOM 1858 C C . LEU B 1 105 ? -5.777 19.062 18.5 1 42.28 105 LEU B C 1
ATOM 1860 O O . LEU B 1 105 ? -4.672 19.109 19.047 1 42.28 105 LEU B O 1
ATOM 1864 N N . SER B 1 106 ? -6.523 17.875 18.844 1 49.75 106 SER B N 1
ATOM 1865 C CA . SER B 1 106 ? -5.844 16.953 19.75 1 49.75 106 SER B CA 1
ATOM 1866 C C . SER B 1 106 ? -4.566 16.406 19.125 1 49.75 106 SER B C 1
ATOM 1868 O O . SER B 1 106 ? -3.582 16.172 19.828 1 49.75 106 SER B O 1
ATOM 1870 N N . PHE B 1 107 ? -4.695 15.602 18.094 1 53.53 107 PHE B N 1
ATOM 1871 C CA . PHE B 1 107 ? -3.438 14.93 17.797 1 53.53 107 PHE B CA 1
ATOM 1872 C C . PHE B 1 107 ? -2.564 15.805 16.891 1 53.53 107 PHE B C 1
ATOM 1874 O O . PHE B 1 107 ? -3.072 16.516 16.031 1 53.53 107 PHE B O 1
ATOM 1881 N N . PRO B 1 108 ? -1.415 16.281 17.531 1 59.88 108 PRO B N 1
ATOM 1882 C CA . PRO B 1 108 ? -0.47 16.984 16.656 1 59.88 108 PRO B CA 1
ATOM 1883 C C . PRO B 1 108 ? -0.496 16.484 15.219 1 59.88 108 PRO B C 1
ATOM 1885 O O . PRO B 1 108 ? -0.819 15.312 14.977 1 59.88 108 PRO B O 1
ATOM 1888 N N . PRO B 1 109 ? -0.409 17.359 14.336 1 71.5 109 PRO B N 1
ATOM 1889 C CA . PRO B 1 109 ? -0.445 16.984 12.922 1 71.5 109 PRO B CA 1
ATOM 1890 C C . PRO B 1 109 ? 0.552 15.883 12.57 1 71.5 109 PRO B C 1
ATOM 1892 O O . PRO B 1 109 ? 1.652 15.844 13.125 1 71.5 109 PRO B O 1
ATOM 1895 N N . TRP B 1 110 ? 0.169 14.852 11.953 1 79.62 110 TRP B N 1
ATOM 1896 C CA . TRP B 1 110 ? 0.98 13.758 11.43 1 79.62 110 TRP B CA 1
ATOM 1897 C C . TRP B 1 110 ? 2.145 14.289 10.602 1 79.62 110 TRP B C 1
ATOM 1899 O O . TRP B 1 110 ? 1.959 15.156 9.742 1 79.62 110 TRP B O 1
ATOM 1909 N N . SER B 1 111 ? 3.379 13.984 10.945 1 88.44 111 SER B N 1
ATOM 1910 C CA . SER B 1 111 ? 4.598 14.5 10.328 1 88.44 111 SER B CA 1
ATOM 1911 C C . SER B 1 111 ? 5.262 13.445 9.453 1 88.44 111 SER B C 1
ATOM 1913 O O . SER B 1 111 ? 4.859 12.281 9.461 1 88.44 111 SER B O 1
ATOM 1915 N N . LEU B 1 112 ? 6.172 13.891 8.672 1 91 112 LEU B N 1
ATOM 1916 C CA . LEU B 1 112 ? 6.973 12.969 7.875 1 91 112 LEU B CA 1
ATOM 1917 C C . LEU B 1 112 ? 7.672 11.945 8.766 1 91 112 LEU B C 1
ATOM 1919 O O . LEU B 1 112 ? 7.758 10.773 8.414 1 91 112 LEU B O 1
ATOM 1923 N N . GLY B 1 113 ? 8.203 12.438 9.875 1 91.56 113 GLY B N 1
ATOM 1924 C CA . GLY B 1 113 ? 8.82 11.516 10.82 1 91.56 113 GLY B CA 1
ATOM 1925 C C . GLY B 1 113 ? 7.863 10.445 11.312 1 91.56 113 GLY B C 1
ATOM 1926 O O . GLY B 1 113 ? 8.258 9.289 11.484 1 91.56 113 GLY B O 1
ATOM 1927 N N . ASP B 1 114 ? 6.633 10.828 11.578 1 90.94 114 ASP B N 1
ATOM 1928 C CA . ASP B 1 114 ? 5.621 9.859 11.992 1 90.94 114 ASP B CA 1
ATOM 1929 C C . ASP B 1 114 ? 5.344 8.844 10.891 1 90.94 114 ASP B C 1
ATOM 1931 O O . ASP B 1 114 ? 5.199 7.648 11.164 1 90.94 114 ASP B O 1
ATOM 1935 N N . PHE B 1 115 ? 5.254 9.312 9.703 1 93.31 115 PHE B N 1
ATOM 1936 C CA . PHE B 1 115 ? 5.047 8.438 8.562 1 93.31 115 PHE B CA 1
ATOM 1937 C C . PHE B 1 115 ? 6.176 7.418 8.445 1 93.31 115 PHE B C 1
ATOM 1939 O O . PHE B 1 115 ? 5.93 6.227 8.266 1 93.31 115 PHE B O 1
ATOM 1946 N N . GLU B 1 116 ? 7.395 7.867 8.578 1 94 116 GLU B N 1
ATOM 1947 C CA . GLU B 1 116 ? 8.547 6.973 8.5 1 94 116 GLU B CA 1
ATOM 1948 C C . GLU B 1 116 ? 8.5 5.918 9.602 1 94 116 GLU B C 1
ATOM 1950 O O . GLU B 1 116 ? 8.828 4.754 9.367 1 94 116 GLU B O 1
ATOM 1955 N N . ARG B 1 117 ? 8.133 6.383 10.758 1 93.12 117 ARG B N 1
ATOM 1956 C CA . ARG B 1 117 ? 7.996 5.438 11.859 1 93.12 117 ARG B CA 1
ATOM 1957 C C . ARG B 1 117 ? 6.918 4.402 11.562 1 93.12 117 ARG B C 1
ATOM 1959 O O . ARG B 1 117 ? 7.082 3.219 11.867 1 93.12 117 ARG B O 1
ATOM 1966 N N . LEU B 1 118 ? 5.82 4.836 11.078 1 93.44 118 LEU B N 1
ATOM 1967 C CA . LEU B 1 118 ? 4.754 3.918 10.703 1 93.44 118 LEU B CA 1
ATOM 1968 C C . LEU B 1 118 ? 5.254 2.885 9.695 1 93.44 118 LEU B C 1
ATOM 1970 O O . LEU B 1 118 ? 5.008 1.688 9.859 1 93.44 118 LEU B O 1
ATOM 1974 N N . VAL B 1 119 ? 5.969 3.311 8.703 1 95.44 119 VAL B N 1
ATOM 1975 C CA . VAL B 1 119 ? 6.504 2.436 7.66 1 95.44 119 VAL B CA 1
ATOM 1976 C C . VAL B 1 119 ? 7.414 1.382 8.289 1 95.44 119 VAL B C 1
ATOM 1978 O O . VAL B 1 119 ? 7.301 0.193 7.98 1 95.44 119 VAL B O 1
ATOM 1981 N N . THR B 1 120 ? 8.281 1.842 9.172 1 95.12 120 THR B N 1
ATOM 1982 C CA . THR B 1 120 ? 9.266 0.931 9.742 1 95.12 120 THR B CA 1
ATOM 1983 C C . THR B 1 120 ? 8.609 0.008 10.773 1 95.12 120 THR B C 1
ATOM 1985 O O . THR B 1 120 ? 9.18 -1.027 11.133 1 95.12 120 THR B O 1
ATOM 1988 N N . SER B 1 121 ? 7.465 0.356 11.273 1 93.88 121 SER B N 1
ATOM 1989 C CA . SER B 1 121 ? 6.793 -0.417 12.312 1 93.88 121 SER B CA 1
ATOM 1990 C C . SER B 1 121 ? 5.867 -1.467 11.711 1 93.88 121 SER B C 1
ATOM 1992 O O . SER B 1 121 ? 5.426 -2.385 12.406 1 93.88 121 SER B O 1
ATOM 1994 N N . LEU B 1 122 ? 5.48 -1.361 10.461 1 94.44 122 LEU B N 1
ATOM 1995 C CA . LEU B 1 122 ? 4.562 -2.293 9.812 1 94.44 122 LEU B CA 1
ATOM 1996 C C . LEU B 1 122 ? 5.117 -3.713 9.844 1 94.44 122 LEU B C 1
ATOM 1998 O O . LEU B 1 122 ? 6.285 -3.936 9.516 1 94.44 122 LEU B O 1
ATOM 2002 N N . THR B 1 123 ? 4.301 -4.66 10.305 1 93.25 123 THR B N 1
ATOM 2003 C CA . THR B 1 123 ? 4.711 -6.059 10.383 1 93.25 123 THR B CA 1
ATOM 2004 C C . THR B 1 123 ? 3.506 -6.984 10.219 1 93.25 123 THR B C 1
ATOM 2006 O O . THR B 1 123 ? 2.412 -6.531 9.875 1 93.25 123 THR B O 1
ATOM 2009 N N . LEU B 1 124 ? 3.787 -8.266 10.219 1 91.25 124 LEU B N 1
ATOM 2010 C CA . LEU B 1 124 ? 2.721 -9.266 10.164 1 91.25 124 LEU B CA 1
ATOM 2011 C C . LEU B 1 124 ? 2.402 -9.789 11.562 1 91.25 124 LEU B C 1
ATOM 2013 O O . LEU B 1 124 ? 3.311 -10.062 12.352 1 91.25 124 LEU B O 1
ATOM 2017 N N . HIS B 1 125 ? 1.175 -9.758 11.938 1 84.38 125 HIS B N 1
ATOM 2018 C CA . HIS B 1 125 ? 0.73 -10.266 13.234 1 84.38 125 HIS B CA 1
ATOM 2019 C C . HIS B 1 125 ? 1.213 -11.695 13.461 1 84.38 125 HIS B C 1
ATOM 2021 O O . HIS B 1 125 ? 1.607 -12.055 14.57 1 84.38 125 HIS B O 1
ATOM 2027 N N . ASP B 1 126 ? 1.08 -12.516 12.414 1 78.31 126 ASP B N 1
ATOM 2028 C CA . ASP B 1 126 ? 1.543 -13.898 12.477 1 78.31 126 ASP B CA 1
ATOM 2029 C C . ASP B 1 126 ? 2.529 -14.195 11.352 1 78.31 126 ASP B C 1
ATOM 2031 O O . ASP B 1 126 ? 2.125 -14.43 10.211 1 78.31 126 ASP B O 1
ATOM 2035 N N . PRO B 1 127 ? 3.777 -14.273 11.727 1 67 127 PRO B N 1
ATOM 2036 C CA . PRO B 1 127 ? 4.785 -14.477 10.68 1 67 127 PRO B CA 1
ATOM 2037 C C . PRO B 1 127 ? 4.695 -15.859 10.039 1 67 127 PRO B C 1
ATOM 2039 O O . PRO B 1 127 ? 5.254 -16.094 8.969 1 67 127 PRO B O 1
ATOM 2042 N N . ASP B 1 128 ? 4.059 -16.734 10.734 1 70.69 128 ASP B N 1
ATOM 2043 C CA . ASP B 1 128 ? 3.971 -18.094 10.219 1 70.69 128 ASP B CA 1
ATOM 2044 C C . ASP B 1 128 ? 2.713 -18.281 9.375 1 70.69 128 ASP B C 1
ATOM 2046 O O . ASP B 1 128 ? 2.264 -19.406 9.156 1 70.69 128 ASP B O 1
ATOM 2050 N N . ILE B 1 129 ? 2.189 -17.172 9.102 1 69.5 129 ILE B N 1
ATOM 2051 C CA . ILE B 1 129 ? 0.911 -17.234 8.406 1 69.5 129 ILE B CA 1
ATOM 2052 C C . ILE B 1 129 ? 1.075 -17.984 7.09 1 69.5 129 ILE B C 1
ATOM 2054 O O . ILE B 1 129 ? 0.103 -18.516 6.543 1 69.5 129 ILE B O 1
ATOM 2058 N N . PHE B 1 130 ? 2.266 -18 6.57 1 66 130 PHE B N 1
ATOM 2059 C CA . PHE B 1 130 ? 2.439 -18.656 5.285 1 66 130 PHE B CA 1
ATOM 2060 C C . PHE B 1 130 ? 3.191 -19.969 5.457 1 66 130 PHE B C 1
ATOM 2062 O O . PHE B 1 130 ? 3.609 -20.594 4.473 1 66 130 PHE B O 1
ATOM 2069 N N . GLY B 1 131 ? 3.109 -20.438 6.551 1 63.28 131 GLY B N 1
ATOM 2070 C CA . GLY B 1 131 ? 3.842 -21.672 6.836 1 63.28 131 GLY B CA 1
ATOM 2071 C C . GLY B 1 131 ? 5.293 -21.422 7.199 1 63.28 131 GLY B C 1
ATOM 2072 O O . GLY B 1 131 ? 5.785 -20.297 7.094 1 63.28 131 GLY B O 1
ATOM 2073 N N . PRO B 1 132 ? 5.898 -22.469 8 1 53.16 132 PRO B N 1
ATOM 2074 C CA . PRO B 1 132 ? 7.301 -22.359 8.398 1 53.16 132 PRO B CA 1
ATOM 2075 C C . PRO B 1 132 ? 8.219 -21.969 7.25 1 53.16 132 PRO B C 1
ATOM 2077 O O . PRO B 1 132 ? 7.996 -22.391 6.109 1 53.16 132 PRO B O 1
ATOM 2080 N N . GLN B 1 133 ? 8.555 -20.781 7.227 1 44.22 133 GLN B N 1
ATOM 2081 C CA . GLN B 1 133 ? 9.523 -20.422 6.195 1 44.22 133 GLN B CA 1
ATOM 2082 C C . GLN B 1 133 ? 10.797 -21.25 6.32 1 44.22 133 GLN B C 1
ATOM 2084 O O . GLN B 1 133 ? 11.164 -21.688 7.418 1 44.22 133 GLN B O 1
#

pLDDT: mean 74.33, std 19.1, range [27.92, 96.5]

Solvent-accessible surface area (backbone atoms only — not comparable to full-atom values): 14862 Å² total; per-residue (Å²): 129,83,82,67,80,67,42,60,69,62,56,57,40,40,66,67,16,60,82,15,53,81,62,26,46,71,70,44,80,72,46,48,44,78,45,65,50,88,65,30,60,36,41,90,56,41,77,46,39,35,38,37,36,29,37,25,39,32,34,54,81,88,45,85,65,55,42,81,35,44,35,39,34,37,40,39,30,22,61,91,61,48,30,37,38,38,36,39,34,66,48,73,53,76,75,55,60,66,68,51,53,72,84,72,52,73,62,72,78,78,43,70,68,52,51,52,49,51,61,28,26,33,26,57,73,52,79,57,72,81,41,88,124,129,90,68,86,74,72,44,60,71,63,57,56,42,40,67,70,16,58,82,17,52,78,62,26,42,70,71,45,81,74,46,50,45,78,44,64,51,89,64,30,60,37,40,89,57,41,76,46,36,35,37,36,36,28,37,25,38,34,33,54,81,87,44,83,65,56,42,82,35,45,34,38,35,37,41,38,30,22,63,91,63,46,31,37,38,38,36,40,33,67,45,74,54,76,77,56,61,64,68,50,53,71,85,74,53,73,70,72,78,77,44,71,68,53,50,51,49,52,61,29,26,33,24,58,72,51,80,54,73,80,40,87,124

Nearest PDB structures (foldseek):
  5yfg-assembly1_A  TM=6.713E-01  e=1.287E-12  Homo sapiens
  6pai-assembly1_C  TM=4.383E-01  e=3.186E+00  Homo sapiens
  6q0w-assembly1_C  TM=4.074E-01  e=4.013E+00  Homo sapiens
  6q0r-assembly1_C  TM=4.166E-01  e=7.566E+00  Homo sapiens
  5yfg-assembly1_A  TM=6.581E-01  e=7.102E-13  Homo sapiens

Secondary structure (DSSP, 8-state):
--------HHHHHHHHHHTS-TT--PEEEEEEEEPPGGG-TTTTT-SEEEEEEEEEEEE-TT-S-EEEEEEEEEEEEEGGGTEEEEEEEEE--GGGGGSS-GGG-SS----HHHHHHHHHHEEES-GGGG---/--------HHHHHHHHHHT--TTEEEEEEEEEEEPPGGG-TTTTT-SEEEEEEEEEEEE-TT-S-EEEEEEEEEEEEEGGGTEEEEEEEEE--GGGGGSS-GGG-SS----HHHHHHHHHHEEES-GGGG---

InterPro domains:
  IPR007681 Ran-interacting Mog1 protein [PF04603] (11-92)
  IPR007681 Ran-interacting Mog1 protein [PTHR15837] (11-131)
  IPR016123 Mog1/PsbP, alpha/beta/alpha sandwich [SSF55724] (11-131)

Foldseek 3Di:
DPPCPPPPPVVVCCVVCVCNDPQKDHWAWDDKDWDDLVLAPASVQFDTKMKTKTWIFHDDPPDPGTDIWIKMWMWTDRVVVPDIDIDIDTDDDPVVVVVPPVVVVPDPDQDPVNVVVVRRHDDDPDPCPVHDD/DDDDPPDPPVVVCCVVQVCNDPQKDHWAWDDKDWDDLVLAPASVQFDTKMKTKTWIFHDDDPDPGTDIWIKMWMWTDRVVVPDIDIDIDTDDDPVVVVPPPCVVVPDPDQDPVNVVVVRRHDDDPDPCPVHDD

Sequence (266 aa):
MPLPDPAPPHARYHFEDVGGVQGARAVHVEAVQPLLLENLALRGCCEEAWFLSGKQQVAKGNQQAAKDVTLHQALLRLTRYQTDLLLTFNQPPPDDRSSLDPENLSFPPWSLGDFERLVTSLTLHDPDIFGPQMPLPDPAPPHARYHFEDVGGVQGARAVHVEAVQPLLLENLALRGCCEEAWFLSGKQQVAKGNQQAAKDVTLHQALLRLTRYQTDLLLTFNQPPPDDRSSLDPENLSFPPWSLGDFERLVTSLTLHDPDIFGPQ